Protein AF-A0A660UGW6-F1 (afdb_monomer_lite)

Foldseek 3Di:
DVVVVVVVVVVCLCLQQPDLDWDFDADLQQFTQDTHPNVCQQQVQHDGRHRPCVRQVFPDDDDDPCLVNVQSVCQVVVVDQKRKDWGWTDGVPDDTDIDIDMDGPPVVVVVVSVVVVVLVVLLVVLVVVLVVLVVVLVVLLVVLVVVLVPDDPPPPCNVVSVVSNVVSVVVNVVSVVSSCVSVDDDDFQWFAQPLVLVVVVVVVCVVVCVVVVHDDDDDDDPPPPRTDRDDSPVD

Structure (mmCIF, N/CA/C/O backbone):
data_AF-A0A660UGW6-F1
#
_entry.id   AF-A0A660UGW6-F1
#
loop_
_atom_site.group_PDB
_atom_site.id
_atom_site.type_symbol
_atom_site.label_atom_id
_atom_site.label_alt_id
_atom_site.label_comp_id
_atom_site.label_asym_id
_atom_site.label_entity_id
_atom_site.label_seq_id
_atom_site.pdbx_PDB_ins_code
_atom_site.Cartn_x
_atom_site.Cartn_y
_atom_site.Cartn_z
_atom_site.occupancy
_atom_site.B_iso_or_equiv
_atom_site.auth_seq_id
_atom_site.auth_comp_id
_atom_site.auth_asym_id
_atom_site.auth_atom_id
_atom_site.pdbx_PDB_model_num
ATOM 1 N N . MET A 1 1 ? 13.608 27.744 -11.231 1.00 68.12 1 MET A N 1
ATOM 2 C CA . MET A 1 1 ? 13.718 26.894 -12.440 1.00 68.12 1 MET A CA 1
ATOM 3 C C . MET A 1 1 ? 14.839 25.866 -12.302 1.00 68.12 1 MET A C 1
ATOM 5 O O . MET A 1 1 ? 14.513 24.690 -12.309 1.00 68.12 1 MET A O 1
ATOM 9 N N . GLU A 1 2 ? 16.112 26.255 -12.127 1.00 80.69 2 GLU A N 1
ATOM 10 C CA . GLU A 1 2 ? 17.221 25.288 -11.928 1.00 80.69 2 GLU A CA 1
ATOM 11 C C . GLU A 1 2 ? 17.072 24.499 -10.611 1.00 80.69 2 GLU A C 1
ATOM 13 O O . GLU A 1 2 ? 17.032 23.276 -10.612 1.00 80.69 2 GLU A O 1
ATOM 18 N N . GLU A 1 3 ? 16.830 25.209 -9.506 1.00 81.88 3 GLU A N 1
ATOM 19 C CA . GLU A 1 3 ? 16.712 24.640 -8.152 1.00 81.88 3 GLU A CA 1
ATOM 20 C C . GLU A 1 3 ? 15.539 23.649 -7.998 1.00 81.88 3 GLU A C 1
ATOM 22 O O . GLU A 1 3 ? 15.615 22.648 -7.289 1.00 81.88 3 GLU A O 1
ATOM 27 N N . GLU A 1 4 ? 14.448 23.894 -8.722 1.00 77.25 4 GLU A N 1
ATOM 28 C CA . GLU A 1 4 ? 13.263 23.032 -8.729 1.00 77.25 4 GLU A CA 1
ATOM 29 C C . GLU A 1 4 ? 13.488 21.755 -9.549 1.00 77.25 4 GLU A C 1
ATOM 31 O O . GLU A 1 4 ? 13.056 20.668 -9.164 1.00 77.25 4 GLU A O 1
ATOM 36 N N . LYS A 1 5 ? 14.234 21.867 -10.652 1.00 76.31 5 LYS A N 1
ATOM 37 C CA . LYS A 1 5 ? 14.647 20.729 -11.476 1.00 76.31 5 LYS A CA 1
ATOM 38 C C . LYS A 1 5 ? 15.639 19.833 -10.732 1.00 76.31 5 LYS A C 1
ATOM 40 O O . LYS A 1 5 ? 15.545 18.611 -10.848 1.00 76.31 5 LYS A O 1
ATOM 45 N N . ASP A 1 6 ? 16.542 20.425 -9.955 1.00 84.75 6 ASP A N 1
ATOM 46 C CA . ASP A 1 6 ? 17.491 19.687 -9.120 1.00 84.75 6 ASP A CA 1
ATOM 47 C C . ASP A 1 6 ? 16.779 18.939 -7.987 1.00 84.75 6 ASP A C 1
ATOM 49 O O . ASP A 1 6 ? 16.982 17.733 -7.843 1.00 84.75 6 ASP A O 1
ATOM 53 N N . ARG A 1 7 ? 15.837 19.586 -7.285 1.00 78.12 7 ARG A N 1
ATOM 54 C CA . ARG A 1 7 ? 14.985 18.907 -6.290 1.00 78.12 7 ARG A CA 1
ATOM 55 C C . ARG A 1 7 ? 14.212 17.729 -6.871 1.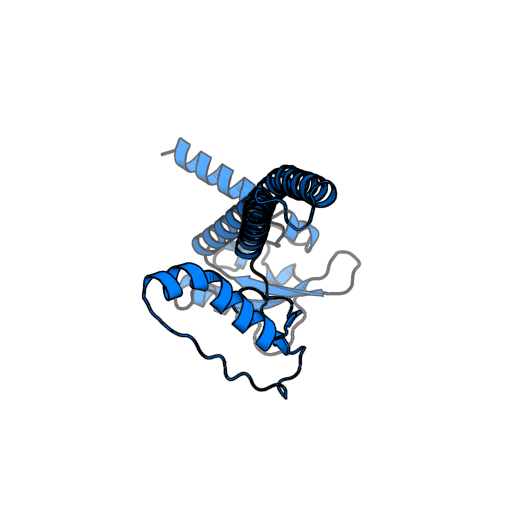00 78.12 7 ARG A C 1
ATOM 57 O O . ARG A 1 7 ? 14.173 16.658 -6.272 1.00 78.12 7 ARG A O 1
ATOM 64 N N . LEU A 1 8 ? 13.589 17.906 -8.037 1.00 76.44 8 LEU A N 1
ATOM 65 C CA . LEU A 1 8 ? 12.817 16.832 -8.662 1.00 76.44 8 LEU A CA 1
ATOM 66 C C . LEU A 1 8 ? 13.712 15.648 -9.046 1.00 76.44 8 LEU A C 1
ATOM 68 O O . LEU A 1 8 ? 13.311 14.491 -8.920 1.00 76.44 8 LEU A O 1
ATOM 72 N N . LYS A 1 9 ? 14.937 15.935 -9.493 1.00 82.75 9 LYS A N 1
ATOM 73 C CA . LYS A 1 9 ? 15.934 14.914 -9.797 1.00 82.75 9 LYS A CA 1
ATOM 74 C C . LYS A 1 9 ? 16.355 14.156 -8.538 1.00 82.75 9 LYS A C 1
ATOM 76 O O . LYS A 1 9 ? 16.422 12.935 -8.594 1.00 82.75 9 LYS A O 1
ATOM 81 N N . GLU A 1 10 ? 16.593 14.840 -7.423 1.00 85.31 10 GLU A N 1
ATOM 82 C CA . GLU A 1 10 ? 16.933 14.200 -6.145 1.00 85.31 10 GLU A CA 1
ATOM 83 C C . GLU A 1 10 ? 15.819 13.278 -5.643 1.00 85.31 10 GLU A C 1
ATOM 85 O O . GLU A 1 10 ? 16.088 12.123 -5.313 1.00 85.31 10 GLU A O 1
ATOM 90 N N . ILE A 1 11 ? 14.567 13.750 -5.661 1.00 80.25 11 ILE A N 1
ATOM 91 C CA . ILE A 1 11 ? 13.400 12.941 -5.278 1.00 80.25 11 ILE A CA 1
ATOM 92 C C . ILE A 1 11 ? 13.301 11.709 -6.179 1.00 80.25 11 ILE A C 1
ATOM 94 O O . ILE A 1 11 ? 13.193 10.588 -5.688 1.00 80.25 11 ILE A O 1
ATOM 98 N N . PHE A 1 12 ? 13.397 11.894 -7.498 1.00 83.69 12 PHE A N 1
ATOM 99 C CA . PHE A 1 12 ? 13.366 10.775 -8.435 1.00 83.69 12 PHE A CA 1
ATOM 100 C C . PHE A 1 12 ? 14.485 9.760 -8.162 1.00 83.69 12 PHE A C 1
ATOM 102 O O . PHE A 1 12 ? 14.226 8.561 -8.171 1.00 83.69 12 PHE A O 1
ATOM 109 N N . GLU A 1 13 ? 15.720 10.210 -7.927 1.00 87.00 13 GLU A N 1
ATOM 110 C CA . GLU A 1 13 ? 16.849 9.327 -7.618 1.00 87.00 13 GLU A CA 1
ATOM 111 C C . GLU A 1 13 ? 16.620 8.527 -6.331 1.00 87.00 13 GLU A C 1
ATOM 113 O O . GLU A 1 13 ? 16.888 7.324 -6.321 1.00 87.00 13 GLU A O 1
ATOM 118 N N . ALA A 1 14 ? 16.097 9.168 -5.281 1.00 85.38 14 ALA A N 1
ATOM 119 C CA . ALA A 1 14 ? 15.806 8.523 -4.005 1.00 85.38 14 ALA A CA 1
ATOM 120 C C . ALA A 1 14 ? 14.753 7.414 -4.157 1.00 85.38 14 ALA A C 1
ATOM 122 O O . ALA A 1 14 ? 15.033 6.263 -3.826 1.00 85.38 14 ALA A O 1
ATOM 123 N N . ILE A 1 15 ? 13.601 7.738 -4.752 1.00 84.69 15 ILE A N 1
ATOM 124 C CA . ILE A 1 15 ? 12.491 6.801 -5.000 1.00 84.69 15 ILE A CA 1
ATOM 125 C C . ILE A 1 15 ? 12.950 5.654 -5.906 1.00 84.69 15 ILE A C 1
ATOM 127 O O . ILE A 1 15 ? 12.804 4.472 -5.598 1.00 84.69 15 ILE A O 1
ATOM 131 N N . PHE A 1 16 ? 13.584 5.994 -7.032 1.00 86.81 16 PHE A N 1
ATOM 132 C CA . PHE A 1 16 ? 14.047 5.010 -8.003 1.00 86.81 16 PHE A CA 1
ATOM 133 C C . PHE A 1 16 ? 15.054 4.033 -7.389 1.00 86.81 16 PHE A C 1
ATOM 135 O O . PHE A 1 16 ? 15.013 2.844 -7.703 1.00 86.81 16 PHE A O 1
ATOM 142 N N . ALA A 1 17 ? 15.971 4.512 -6.541 1.00 88.00 17 ALA A N 1
ATOM 143 C CA . ALA A 1 17 ? 16.973 3.675 -5.891 1.00 88.00 17 ALA A CA 1
ATOM 144 C C . ALA A 1 17 ? 16.422 2.863 -4.707 1.00 88.00 17 ALA A C 1
ATOM 146 O O . ALA A 1 17 ? 16.901 1.746 -4.495 1.00 88.00 17 ALA A O 1
ATOM 147 N N . GLY A 1 18 ? 15.461 3.422 -3.965 1.00 84.88 18 GLY A N 1
ATOM 148 C CA . GLY A 1 18 ? 14.840 2.816 -2.786 1.00 84.88 18 GLY A CA 1
ATOM 149 C C . GLY A 1 18 ? 13.824 1.722 -3.107 1.00 84.88 18 GLY A C 1
ATOM 150 O O . GLY A 1 18 ? 13.701 0.777 -2.333 1.00 84.88 18 GLY A O 1
ATOM 151 N N . ALA A 1 19 ? 13.169 1.795 -4.269 1.00 84.38 19 ALA A N 1
ATOM 152 C CA . ALA A 1 19 ? 12.147 0.834 -4.666 1.00 84.38 19 ALA A CA 1
ATOM 153 C C . ALA A 1 19 ? 12.646 -0.625 -4.659 1.00 84.38 19 ALA A C 1
ATOM 155 O O . ALA A 1 19 ? 13.672 -0.968 -5.266 1.00 84.38 19 ALA A O 1
ATOM 156 N N . GLU A 1 20 ? 11.869 -1.510 -4.027 1.00 84.12 20 GLU A N 1
ATOM 157 C CA . GLU A 1 20 ? 12.164 -2.947 -3.969 1.00 84.12 20 GLU A CA 1
ATOM 158 C C . GLU A 1 20 ? 11.951 -3.647 -5.317 1.00 84.12 20 GLU A C 1
ATOM 160 O O . GLU A 1 20 ? 12.646 -4.617 -5.647 1.00 84.12 20 GLU A O 1
ATOM 165 N N . MET A 1 21 ? 11.017 -3.142 -6.126 1.00 84.88 21 MET A N 1
ATOM 166 C CA . MET A 1 21 ? 10.745 -3.666 -7.460 1.00 84.88 21 MET A CA 1
ATOM 167 C C . MET A 1 21 ? 11.871 -3.348 -8.448 1.00 84.88 21 MET A C 1
ATOM 169 O O . MET A 1 21 ? 12.539 -2.322 -8.370 1.00 84.88 21 MET A O 1
ATOM 173 N N . GLY A 1 22 ? 12.090 -4.228 -9.427 1.00 86.44 22 GLY A N 1
ATOM 174 C CA . GLY A 1 22 ? 13.078 -3.993 -10.478 1.00 86.44 22 GLY A CA 1
ATOM 175 C C . GLY A 1 22 ? 12.579 -2.997 -11.528 1.00 86.44 22 GLY A C 1
ATOM 176 O O . GLY A 1 22 ? 11.686 -3.328 -12.301 1.00 86.44 22 GLY A O 1
ATOM 177 N N . ILE A 1 23 ? 13.201 -1.818 -11.613 1.00 89.38 23 ILE A N 1
ATOM 178 C CA . ILE A 1 23 ? 12.798 -0.733 -12.520 1.00 89.38 23 ILE A CA 1
ATOM 179 C C . ILE A 1 23 ? 13.878 -0.490 -13.580 1.00 89.38 23 ILE A C 1
ATOM 181 O O . ILE A 1 23 ? 15.063 -0.325 -13.267 1.00 89.38 23 ILE A O 1
ATOM 185 N N . ALA A 1 24 ? 13.452 -0.413 -14.843 1.00 88.88 24 ALA A N 1
ATOM 186 C CA . ALA A 1 24 ? 14.261 0.049 -15.966 1.00 88.88 24 ALA A CA 1
ATOM 187 C C . ALA A 1 24 ? 13.614 1.268 -16.628 1.00 88.88 24 ALA A C 1
ATOM 189 O O . ALA A 1 24 ? 12.439 1.233 -16.983 1.00 88.88 24 ALA A O 1
ATOM 190 N N . LEU A 1 25 ? 14.405 2.313 -16.868 1.00 89.69 25 LEU A N 1
ATOM 191 C CA . LEU A 1 25 ? 14.043 3.362 -17.815 1.00 89.69 25 LEU A CA 1
ATOM 192 C C . LEU A 1 25 ? 14.526 2.961 -19.198 1.00 89.69 25 LEU A C 1
ATOM 194 O O . LEU A 1 25 ? 15.691 2.587 -19.354 1.00 89.69 25 LEU A O 1
ATOM 198 N N . LEU A 1 26 ? 13.648 3.079 -20.187 1.00 87.38 26 LEU A N 1
ATOM 199 C CA . LEU A 1 26 ? 13.935 2.742 -21.573 1.00 87.38 26 LEU A CA 1
ATOM 200 C C . LEU A 1 26 ? 13.764 3.965 -22.476 1.00 87.38 26 LEU A C 1
ATOM 202 O O . LEU A 1 26 ? 12.956 4.847 -22.188 1.00 87.38 26 LEU A O 1
ATOM 206 N N . ASP A 1 27 ? 14.497 3.999 -23.584 1.00 86.94 27 ASP A N 1
ATOM 207 C CA . ASP A 1 27 ? 14.176 4.888 -24.697 1.00 86.94 27 ASP A CA 1
ATOM 208 C C . ASP A 1 27 ? 13.002 4.332 -25.532 1.00 86.94 27 ASP A C 1
ATOM 210 O O . ASP A 1 27 ? 12.532 3.209 -25.331 1.00 86.94 27 ASP A O 1
ATOM 214 N N . LEU A 1 28 ? 12.537 5.104 -26.519 1.00 82.25 28 LEU A N 1
ATOM 215 C CA . LEU A 1 28 ? 11.451 4.685 -27.420 1.00 82.25 28 LEU A CA 1
ATOM 216 C C . LEU A 1 28 ? 11.818 3.494 -28.325 1.00 82.25 28 LEU A C 1
ATOM 218 O O . LEU A 1 28 ? 10.955 2.953 -29.010 1.00 82.25 28 LEU A O 1
ATOM 222 N N . ARG A 1 29 ? 13.093 3.096 -28.354 1.00 82.00 29 ARG A N 1
ATOM 223 C CA . ARG A 1 29 ? 13.597 1.914 -29.061 1.00 82.00 29 ARG A CA 1
ATOM 224 C C . ARG A 1 29 ? 13.823 0.742 -28.097 1.00 82.00 29 ARG A C 1
ATOM 226 O O . ARG A 1 29 ? 14.469 -0.226 -28.483 1.00 82.00 29 ARG A O 1
ATOM 233 N N . GLY A 1 30 ? 13.355 0.845 -26.850 1.00 80.75 30 GLY A N 1
ATOM 234 C CA . GLY A 1 30 ? 13.471 -0.174 -25.808 1.00 80.75 30 GLY A CA 1
ATOM 235 C C . GLY A 1 30 ? 14.904 -0.447 -25.333 1.00 80.75 30 GLY A C 1
ATOM 236 O O . GLY A 1 30 ? 15.188 -1.519 -24.789 1.00 80.75 30 GLY A O 1
ATOM 237 N N . ARG A 1 31 ? 15.825 0.505 -25.526 1.00 86.38 31 ARG A N 1
ATOM 238 C CA . ARG A 1 31 ? 17.175 0.450 -24.953 1.00 86.38 31 ARG A CA 1
ATOM 239 C C . ARG A 1 31 ? 17.169 0.987 -23.542 1.00 86.38 31 ARG A C 1
ATOM 241 O O . ARG A 1 31 ? 16.533 1.994 -23.256 1.00 86.38 31 ARG A O 1
ATOM 248 N N . VAL A 1 32 ? 17.939 0.343 -22.680 1.00 88.88 32 VAL A N 1
ATOM 249 C CA . VAL A 1 32 ? 18.059 0.729 -21.279 1.00 88.88 32 VAL A CA 1
ATOM 250 C C . VAL A 1 32 ? 18.769 2.072 -21.152 1.00 88.88 32 VAL A C 1
ATOM 252 O O . VAL A 1 32 ? 19.941 2.197 -21.487 1.00 88.88 32 VAL A O 1
ATOM 255 N N . LEU A 1 33 ? 18.081 3.068 -20.612 1.00 90.69 33 LEU A N 1
ATOM 256 C CA . LEU A 1 33 ? 18.669 4.330 -20.172 1.00 90.69 33 LEU A CA 1
ATOM 257 C C . LEU A 1 33 ? 19.223 4.200 -18.752 1.00 90.69 33 LEU A C 1
ATOM 259 O O . LEU A 1 33 ? 20.340 4.633 -18.474 1.00 90.69 33 LEU A O 1
ATOM 263 N N . LYS A 1 34 ? 18.453 3.577 -17.852 1.00 90.31 34 LYS A N 1
ATOM 264 C CA . LYS A 1 34 ? 18.803 3.450 -16.433 1.00 90.31 34 LYS A CA 1
ATOM 265 C C . LYS A 1 34 ? 18.187 2.199 -15.812 1.00 90.31 34 LYS A C 1
ATOM 267 O O . LYS A 1 34 ? 17.137 1.747 -16.249 1.00 90.31 34 LYS A O 1
ATOM 272 N N . LEU A 1 35 ? 18.833 1.674 -14.773 1.00 89.56 35 LEU A N 1
ATOM 273 C CA . LEU A 1 35 ? 18.387 0.521 -13.986 1.00 89.56 35 LEU A CA 1
ATOM 274 C C . LEU A 1 35 ? 18.508 0.853 -12.510 1.00 89.56 35 LEU A C 1
ATOM 276 O O . LEU A 1 35 ? 19.533 1.416 -12.106 1.00 89.56 35 LEU A O 1
ATOM 280 N N . ASN A 1 36 ? 17.515 0.473 -11.718 1.00 91.31 36 ASN A N 1
ATOM 281 C CA . ASN A 1 36 ? 17.614 0.609 -10.275 1.00 91.31 36 ASN A CA 1
ATOM 282 C C . ASN A 1 36 ? 18.440 -0.529 -9.640 1.00 91.31 36 ASN A C 1
ATOM 284 O O . ASN A 1 36 ? 18.733 -1.538 -10.301 1.00 91.31 36 ASN A O 1
ATOM 288 N N . PRO A 1 37 ? 18.858 -0.388 -8.367 1.00 92.38 37 PRO A N 1
ATOM 289 C CA . PRO A 1 37 ? 19.629 -1.413 -7.671 1.00 92.38 37 PRO A CA 1
ATOM 290 C C . PRO A 1 37 ? 18.934 -2.780 -7.645 1.00 92.38 37 PRO A C 1
ATOM 292 O O . PRO A 1 37 ? 19.596 -3.796 -7.866 1.00 92.38 37 PRO A O 1
ATOM 295 N N . ALA A 1 38 ? 17.614 -2.820 -7.439 1.00 88.62 38 ALA A N 1
ATOM 296 C CA . ALA A 1 38 ? 16.846 -4.062 -7.412 1.00 88.62 38 ALA A CA 1
ATOM 297 C C . ALA A 1 38 ? 16.937 -4.831 -8.739 1.00 88.62 38 ALA A C 1
ATOM 299 O O . ALA A 1 38 ? 17.306 -6.009 -8.752 1.00 88.62 38 ALA A O 1
ATOM 300 N N . LEU A 1 39 ? 16.713 -4.157 -9.871 1.00 86.19 39 LEU A N 1
ATOM 301 C CA . LEU A 1 39 ? 16.821 -4.787 -11.184 1.00 86.19 39 LEU A CA 1
ATOM 302 C C . LEU A 1 39 ? 18.260 -5.182 -11.512 1.00 86.19 39 LEU A C 1
ATOM 304 O O . LEU A 1 39 ? 18.483 -6.234 -12.107 1.00 86.19 39 LEU A O 1
ATOM 308 N N . ARG A 1 40 ? 19.252 -4.393 -11.082 1.00 86.19 40 ARG A N 1
ATOM 309 C CA . ARG A 1 40 ? 20.671 -4.732 -11.267 1.00 86.19 40 ARG A CA 1
ATOM 310 C C . ARG A 1 40 ? 21.068 -5.999 -10.500 1.00 86.19 40 ARG A C 1
ATOM 312 O O . ARG A 1 40 ? 21.883 -6.768 -11.003 1.00 86.19 40 ARG A O 1
ATOM 319 N N . ARG A 1 41 ? 20.488 -6.250 -9.319 1.00 83.31 41 ARG A N 1
ATOM 320 C CA . ARG A 1 41 ? 20.680 -7.512 -8.577 1.00 83.31 41 ARG A CA 1
ATOM 321 C C . ARG A 1 41 ? 20.065 -8.705 -9.314 1.00 83.31 41 ARG A C 1
ATOM 323 O O . ARG A 1 41 ? 20.685 -9.765 -9.370 1.00 83.31 41 ARG A O 1
ATOM 330 N N . LEU A 1 42 ? 18.880 -8.528 -9.901 1.00 77.75 42 LEU A N 1
ATOM 331 C CA . LEU A 1 42 ? 18.162 -9.584 -10.629 1.00 77.75 42 LEU A CA 1
ATOM 332 C C . LEU A 1 42 ? 18.773 -9.894 -12.005 1.00 77.75 42 LEU A C 1
ATOM 334 O O . LEU A 1 42 ? 18.843 -11.056 -12.405 1.00 77.75 42 LEU A O 1
ATOM 338 N N . ALA A 1 43 ? 19.227 -8.864 -12.717 1.00 77.56 43 ALA A N 1
ATOM 339 C CA . ALA A 1 43 ? 19.766 -8.938 -14.071 1.00 77.56 43 ALA A CA 1
ATOM 340 C C . ALA A 1 43 ? 21.127 -8.212 -14.174 1.00 77.56 43 ALA A C 1
ATOM 342 O O . ALA A 1 43 ? 21.242 -7.194 -14.857 1.00 77.56 43 ALA A O 1
ATOM 343 N N . PRO A 1 44 ? 22.193 -8.728 -13.531 1.00 77.69 44 PRO A N 1
ATOM 344 C CA . PRO A 1 44 ? 23.491 -8.048 -13.467 1.00 77.69 44 PRO A CA 1
ATOM 345 C C . PRO A 1 44 ? 24.216 -7.951 -14.818 1.00 77.69 44 PRO A C 1
ATOM 347 O O . PRO A 1 44 ? 25.150 -7.167 -14.962 1.00 77.69 44 PRO A O 1
ATOM 350 N N . SER A 1 45 ? 23.810 -8.749 -15.809 1.00 77.44 45 SER A N 1
ATOM 351 C CA . SER A 1 45 ? 24.315 -8.678 -17.183 1.00 77.44 45 SER A CA 1
ATOM 352 C C . SER A 1 45 ? 23.736 -7.516 -17.990 1.00 77.44 45 SER A C 1
ATOM 354 O O . SER A 1 45 ? 24.301 -7.191 -19.029 1.00 77.44 45 SER A O 1
ATOM 356 N N . LEU A 1 46 ? 22.626 -6.911 -17.555 1.00 80.44 46 LEU A N 1
ATOM 357 C CA . LEU A 1 46 ? 21.955 -5.838 -18.284 1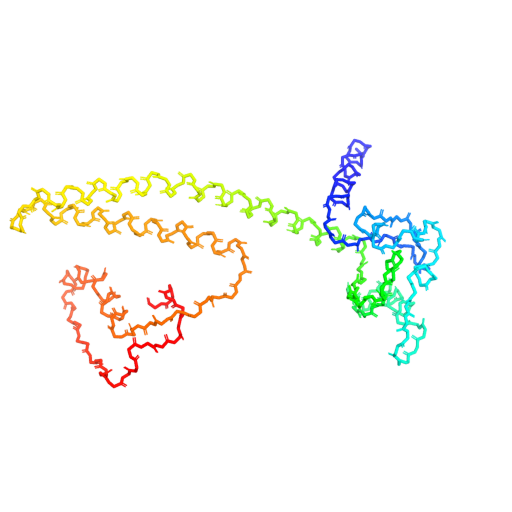.00 80.44 46 LEU A CA 1
ATOM 358 C C . LEU A 1 46 ? 22.701 -4.513 -18.095 1.00 80.44 46 LEU A C 1
ATOM 360 O O . LEU A 1 46 ? 22.933 -4.073 -16.967 1.00 80.44 46 LEU A O 1
ATOM 364 N N . LYS A 1 47 ? 23.064 -3.865 -19.207 1.00 82.94 47 LYS A N 1
ATOM 365 C CA . LYS A 1 47 ? 23.812 -2.601 -19.204 1.00 82.94 47 LYS A CA 1
ATOM 366 C C . LYS A 1 47 ? 23.019 -1.464 -19.855 1.00 82.94 47 LYS A C 1
ATOM 368 O O . LYS A 1 47 ? 22.247 -1.714 -20.780 1.00 82.94 47 LYS A O 1
ATOM 373 N N . PRO A 1 48 ? 23.238 -0.204 -19.434 1.00 87.50 48 PRO A N 1
ATOM 374 C CA . PRO A 1 48 ? 22.751 0.954 -20.176 1.00 87.50 48 PRO A CA 1
ATOM 375 C C . PRO A 1 48 ? 23.209 0.935 -21.645 1.00 87.50 48 PRO A C 1
ATOM 377 O O . PRO A 1 48 ? 24.322 0.515 -21.955 1.00 87.50 48 PRO A O 1
ATOM 380 N N . GLY A 1 49 ? 22.339 1.380 -22.548 1.00 86.00 49 GLY A N 1
ATOM 381 C CA . GLY A 1 49 ? 22.521 1.382 -24.002 1.00 86.00 49 GLY A CA 1
ATOM 382 C C . GLY A 1 49 ? 22.164 0.060 -24.695 1.00 86.00 49 GLY A C 1
ATOM 383 O O . GLY A 1 49 ? 21.918 0.046 -25.910 1.00 86.00 49 GLY A O 1
ATOM 384 N N . GLU A 1 50 ? 22.090 -1.046 -23.949 1.00 84.56 50 GLU A N 1
ATOM 385 C CA . GLU A 1 50 ? 21.683 -2.340 -24.490 1.00 84.56 50 GLU A CA 1
ATOM 386 C C . GLU A 1 50 ? 20.154 -2.430 -24.626 1.00 84.56 50 GLU A C 1
ATOM 388 O O . GLU A 1 50 ? 19.418 -1.889 -23.796 1.00 84.56 50 GLU A O 1
ATOM 393 N N . PRO A 1 51 ? 19.643 -3.111 -25.666 1.00 79.75 51 PRO A N 1
ATOM 394 C CA . PRO A 1 51 ? 18.228 -3.439 -25.745 1.00 79.75 51 PRO A CA 1
ATOM 395 C C . PRO A 1 51 ? 17.809 -4.358 -24.597 1.00 79.75 51 PRO A C 1
ATOM 397 O O . PRO A 1 51 ? 18.468 -5.373 -24.354 1.00 79.75 51 PRO A O 1
ATOM 400 N N . LEU A 1 52 ? 16.689 -4.046 -23.940 1.00 78.94 52 LEU A N 1
ATOM 401 C CA . LEU A 1 52 ? 16.214 -4.788 -22.767 1.00 78.94 52 LEU A CA 1
ATOM 402 C C . LEU A 1 52 ? 16.079 -6.301 -23.038 1.00 78.94 52 LEU A C 1
ATOM 404 O O . LEU A 1 52 ? 16.460 -7.132 -22.213 1.00 78.94 52 LEU A O 1
ATOM 408 N N . TRP A 1 53 ? 15.594 -6.654 -24.229 1.00 71.62 53 TRP A N 1
ATOM 409 C CA . TRP A 1 53 ? 15.340 -8.030 -24.665 1.00 71.62 53 TRP A CA 1
ATOM 410 C C . TRP A 1 53 ? 16.597 -8.859 -24.964 1.00 71.62 53 TRP A C 1
ATOM 412 O O . TRP A 1 53 ? 16.488 -10.065 -25.165 1.00 71.62 53 TRP A O 1
ATOM 422 N N . LYS A 1 54 ? 17.790 -8.247 -25.029 1.00 67.69 54 LYS A N 1
ATOM 423 C CA . LYS A 1 54 ? 19.043 -8.993 -25.235 1.00 67.69 54 LYS A CA 1
ATOM 424 C C . LYS A 1 54 ? 19.600 -9.570 -23.938 1.00 67.69 54 LYS A C 1
ATOM 426 O O . LYS A 1 54 ? 20.165 -10.661 -23.964 1.00 67.69 54 LYS A O 1
ATOM 431 N N . SER A 1 55 ? 19.469 -8.843 -22.829 1.00 61.44 55 SER A N 1
ATOM 432 C CA . SER A 1 55 ? 20.150 -9.186 -21.570 1.00 61.44 55 SER A CA 1
ATOM 433 C C . SER A 1 55 ? 19.197 -9.750 -20.511 1.00 61.44 55 SER A C 1
ATOM 435 O O . SER A 1 55 ? 19.649 -10.448 -19.603 1.00 61.44 55 SER A O 1
ATOM 437 N N . LEU A 1 56 ? 17.884 -9.544 -20.663 1.00 61.34 56 LEU A N 1
ATOM 438 C CA . LEU A 1 56 ? 16.874 -10.440 -20.107 1.00 61.34 56 LEU A CA 1
ATOM 439 C C . LEU A 1 56 ? 16.752 -11.623 -21.069 1.00 61.34 56 LEU A C 1
ATOM 441 O O . LEU A 1 56 ? 16.249 -11.466 -22.175 1.00 61.34 56 LEU A O 1
ATOM 445 N N . ALA A 1 57 ? 17.239 -12.803 -20.692 1.00 51.88 57 ALA A N 1
ATOM 446 C CA . ALA A 1 57 ? 17.058 -14.012 -21.494 1.00 51.88 57 ALA A CA 1
ATOM 447 C C . ALA A 1 57 ? 15.581 -14.460 -21.446 1.00 51.88 57 ALA A C 1
ATOM 449 O O . ALA A 1 57 ? 15.236 -15.420 -20.756 1.00 51.88 57 ALA A O 1
ATOM 450 N N . ILE A 1 58 ? 14.7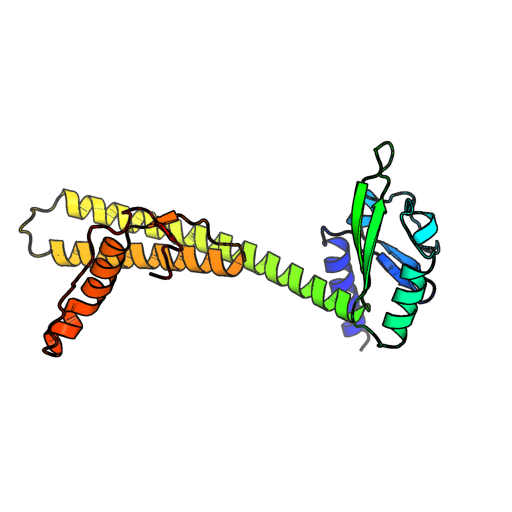11 -13.738 -22.161 1.00 50.78 58 ILE A N 1
ATOM 451 C CA . ILE A 1 58 ? 13.283 -14.021 -22.303 1.00 50.78 58 ILE A CA 1
ATOM 452 C C . ILE A 1 58 ? 13.146 -15.341 -23.067 1.00 50.78 58 ILE A C 1
ATOM 454 O O . ILE A 1 58 ? 13.229 -15.387 -24.294 1.00 50.78 58 ILE A O 1
ATOM 458 N N . TYR A 1 59 ? 12.933 -16.442 -22.346 1.00 46.75 59 TYR A N 1
ATOM 459 C CA . TYR A 1 59 ? 12.544 -17.705 -22.965 1.00 46.75 59 TYR A CA 1
ATOM 460 C C . TYR A 1 59 ? 11.056 -17.671 -23.337 1.00 46.75 59 TYR A C 1
ATOM 462 O O . TYR A 1 59 ? 10.170 -17.947 -22.537 1.00 46.75 59 TYR A O 1
ATOM 470 N N . ARG A 1 60 ? 10.843 -17.273 -24.594 1.00 57.44 60 ARG A N 1
ATOM 471 C CA . ARG A 1 60 ? 9.780 -17.608 -25.554 1.00 57.44 60 ARG A CA 1
ATOM 472 C C . ARG A 1 60 ? 8.713 -18.612 -25.069 1.00 57.44 60 ARG A C 1
ATOM 474 O O . ARG A 1 60 ? 9.001 -19.800 -24.925 1.00 57.44 60 ARG A O 1
ATOM 481 N N . ARG A 1 61 ? 7.444 -18.187 -25.022 1.00 40.03 61 ARG A N 1
ATOM 482 C CA . ARG A 1 61 ? 6.320 -19.071 -25.376 1.00 40.03 61 ARG A CA 1
ATOM 483 C C . ARG A 1 61 ? 5.176 -18.284 -26.035 1.00 40.03 61 ARG A C 1
ATOM 485 O O . ARG A 1 61 ? 4.459 -17.562 -25.364 1.00 40.03 61 ARG A O 1
ATOM 492 N N . SER A 1 62 ? 5.036 -18.532 -27.340 1.00 37.94 62 SER A N 1
ATOM 493 C CA . SER A 1 62 ? 3.931 -18.200 -28.256 1.00 37.94 62 SER A CA 1
ATOM 494 C C . SER A 1 62 ? 3.777 -16.746 -28.738 1.00 37.94 62 SER A C 1
ATOM 496 O O . SER A 1 62 ? 3.451 -15.856 -27.971 1.00 37.94 62 SER A O 1
ATOM 498 N N . GLU A 1 63 ? 3.980 -16.590 -30.053 1.00 38.94 63 GLU A N 1
ATOM 499 C CA . GLU A 1 63 ? 3.604 -15.488 -30.962 1.00 38.94 63 GLU A CA 1
ATOM 500 C C . GLU A 1 63 ? 4.162 -14.073 -30.712 1.00 38.94 63 GLU A C 1
ATOM 502 O O . GLU A 1 63 ? 3.569 -13.227 -30.055 1.00 38.94 63 GLU A O 1
ATOM 507 N N . GLY A 1 64 ? 5.275 -13.795 -31.403 1.00 47.28 64 GLY A N 1
ATOM 508 C CA . GLY A 1 64 ? 5.686 -12.446 -31.789 1.00 47.28 64 GLY A CA 1
ATOM 509 C C . GLY A 1 64 ? 6.785 -11.845 -30.920 1.00 47.28 64 GLY A C 1
ATOM 510 O O . GLY A 1 64 ? 6.544 -11.396 -29.804 1.00 47.28 64 GLY A O 1
ATOM 511 N N . ASP A 1 65 ? 7.977 -11.699 -31.502 1.00 53.66 65 ASP A N 1
ATOM 512 C CA . ASP A 1 65 ? 9.101 -10.904 -30.971 1.00 53.66 65 ASP A CA 1
ATOM 513 C C . ASP A 1 65 ? 8.747 -9.413 -30.743 1.00 53.66 65 ASP A C 1
ATOM 515 O O . ASP A 1 65 ? 9.583 -8.625 -30.315 1.00 53.66 65 ASP A O 1
ATOM 519 N N . GLY A 1 66 ? 7.503 -9.020 -31.023 1.00 62.12 66 GLY A N 1
ATOM 520 C CA . GLY A 1 66 ? 7.033 -7.652 -31.029 1.00 62.12 66 GLY A CA 1
ATOM 521 C C . GLY A 1 66 ? 6.193 -7.239 -29.830 1.00 62.12 66 GLY A C 1
ATOM 522 O O . GLY A 1 66 ? 5.780 -6.101 -29.847 1.00 62.12 66 GLY A O 1
ATOM 523 N N . TRP A 1 67 ? 5.896 -8.048 -28.803 1.00 73.25 67 TRP A N 1
ATOM 524 C CA . TRP A 1 67 ? 4.996 -7.554 -27.733 1.00 73.25 67 TRP A CA 1
ATOM 525 C C . TRP A 1 67 ? 5.564 -6.328 -26.992 1.00 73.25 67 TRP A C 1
ATOM 527 O O . TRP A 1 67 ? 4.810 -5.423 -26.641 1.00 73.25 67 TRP A O 1
ATOM 537 N N . LEU A 1 68 ? 6.888 -6.276 -26.790 1.00 74.69 68 LEU A N 1
ATOM 538 C CA . LEU A 1 68 ? 7.576 -5.128 -26.199 1.00 74.69 68 LEU A CA 1
ATOM 539 C C . LEU A 1 68 ? 7.628 -3.964 -27.190 1.00 74.69 68 LEU A C 1
ATOM 541 O O . LEU A 1 68 ? 7.304 -2.846 -26.816 1.00 74.69 68 LEU A O 1
ATOM 545 N N . ASP A 1 69 ? 7.990 -4.217 -28.448 1.00 76.69 69 ASP A N 1
ATOM 546 C CA . ASP A 1 69 ? 8.057 -3.176 -29.481 1.00 76.69 69 ASP A CA 1
ATOM 547 C C . ASP A 1 69 ? 6.674 -2.584 -29.792 1.00 76.69 69 ASP A C 1
ATOM 549 O O . ASP A 1 69 ? 6.503 -1.369 -29.844 1.00 76.69 69 ASP A O 1
ATOM 553 N N . GLU A 1 70 ? 5.669 -3.435 -29.956 1.00 80.31 70 GLU A N 1
ATOM 554 C CA . GLU A 1 70 ? 4.255 -3.097 -30.103 1.00 80.31 70 GLU A CA 1
ATOM 555 C C . GLU A 1 70 ? 3.739 -2.415 -28.841 1.00 80.31 70 GLU A C 1
ATOM 557 O O . GLU A 1 70 ? 3.058 -1.398 -28.919 1.00 80.31 70 GLU A O 1
ATOM 562 N N . GLY A 1 71 ? 4.116 -2.913 -27.664 1.00 82.31 71 GLY A N 1
ATOM 563 C CA . GLY A 1 71 ? 3.759 -2.299 -26.397 1.00 82.31 71 GLY A CA 1
ATOM 564 C C . GLY A 1 71 ? 4.313 -0.882 -26.263 1.00 82.31 71 GLY A C 1
ATOM 565 O O . GLY A 1 71 ? 3.570 0.042 -25.943 1.00 82.31 71 GLY A O 1
ATOM 566 N N . LEU A 1 72 ? 5.590 -0.682 -26.599 1.00 82.62 72 LEU A N 1
ATOM 567 C CA . LEU A 1 72 ? 6.241 0.626 -26.648 1.00 82.62 72 LEU A CA 1
ATOM 568 C C . LEU A 1 72 ? 5.584 1.541 -27.685 1.00 82.62 72 LEU A C 1
ATOM 570 O O . LEU A 1 72 ? 5.363 2.711 -27.391 1.00 82.62 72 LEU A O 1
ATOM 574 N N . ARG A 1 73 ? 5.211 1.033 -28.868 1.00 83.44 73 ARG A N 1
ATOM 575 C CA . ARG A 1 73 ? 4.483 1.815 -29.886 1.00 83.44 73 ARG A CA 1
ATOM 576 C C . ARG A 1 73 ? 3.094 2.229 -29.412 1.00 83.44 73 ARG A C 1
ATOM 578 O O . ARG A 1 73 ? 2.714 3.385 -29.595 1.00 83.44 73 ARG A O 1
ATOM 585 N N . ARG A 1 74 ? 2.341 1.326 -28.782 1.00 86.81 74 ARG A N 1
ATOM 586 C CA . ARG A 1 74 ? 1.009 1.608 -28.222 1.00 86.81 74 ARG A CA 1
ATOM 587 C C . ARG A 1 74 ? 1.087 2.608 -27.071 1.00 86.81 74 ARG A C 1
ATOM 589 O O . ARG A 1 74 ? 0.265 3.517 -26.997 1.00 86.81 74 ARG A O 1
ATOM 596 N N . LEU A 1 75 ? 2.107 2.496 -26.221 1.00 87.06 75 LEU A N 1
ATOM 597 C CA . LEU A 1 75 ? 2.389 3.477 -25.175 1.00 87.06 75 LEU A CA 1
ATOM 598 C C . LEU A 1 75 ? 2.804 4.821 -25.771 1.00 87.06 75 LEU A C 1
ATOM 600 O O . LEU A 1 75 ? 2.288 5.847 -25.348 1.00 87.06 75 LEU A O 1
ATOM 604 N N . ALA A 1 76 ? 3.687 4.856 -26.770 1.00 85.00 76 ALA A N 1
ATOM 605 C CA . ALA A 1 76 ? 4.146 6.096 -27.397 1.00 85.00 76 ALA A CA 1
ATOM 606 C C . ALA A 1 76 ? 3.013 6.831 -28.131 1.00 85.00 76 ALA A C 1
ATOM 608 O O . ALA A 1 76 ? 2.876 8.043 -27.992 1.00 85.00 76 ALA A O 1
ATOM 609 N N . SER A 1 77 ? 2.160 6.097 -28.848 1.00 88.06 77 SER A N 1
ATOM 610 C CA . SER A 1 77 ? 0.974 6.641 -29.529 1.00 88.06 77 SER A CA 1
ATOM 611 C C . SER A 1 77 ? -0.158 7.033 -28.576 1.00 88.06 77 SER A C 1
ATOM 613 O O . SER A 1 77 ? -1.028 7.809 -28.955 1.00 88.06 77 SER A O 1
ATOM 615 N N . GLY A 1 78 ? -0.151 6.530 -27.337 1.00 85.25 78 GLY A N 1
ATOM 616 C CA . GLY A 1 78 ? -1.214 6.781 -26.358 1.00 85.25 78 GLY A CA 1
ATOM 617 C C . GLY A 1 78 ? -2.451 5.912 -26.555 1.00 85.25 78 GLY A C 1
ATOM 618 O O . GLY A 1 78 ? -3.464 6.142 -25.906 1.00 85.25 78 GLY A O 1
ATOM 619 N N . SER A 1 79 ? -2.375 4.891 -27.411 1.00 86.69 79 SER A N 1
ATOM 620 C CA . SER A 1 79 ? -3.443 3.903 -27.591 1.00 86.69 79 SER A CA 1
ATOM 621 C C . SER A 1 79 ? -3.619 2.974 -26.381 1.00 86.69 79 SER A C 1
ATOM 623 O O . SER A 1 79 ? -4.578 2.209 -26.332 1.00 86.69 79 SER A O 1
ATOM 625 N N . THR A 1 80 ? -2.691 2.994 -25.420 1.00 84.38 80 THR A N 1
ATOM 626 C CA . THR A 1 80 ? -2.811 2.331 -24.114 1.00 84.38 80 THR A CA 1
ATOM 627 C C . THR A 1 80 ? -2.030 3.107 -23.051 1.00 84.38 80 THR A C 1
ATOM 629 O O . THR A 1 80 ? -1.027 3.742 -23.381 1.00 84.38 80 THR A O 1
ATOM 632 N N . GLY A 1 81 ? -2.465 3.035 -21.789 1.00 82.12 81 GLY A N 1
ATOM 633 C CA . GLY A 1 81 ? -1.737 3.591 -20.635 1.00 82.12 81 GLY A CA 1
ATOM 634 C C . GLY A 1 81 ? -0.767 2.600 -19.983 1.00 82.12 81 GLY A C 1
ATOM 635 O O . GLY A 1 81 ? 0.160 2.985 -19.289 1.00 82.12 81 GLY A O 1
ATOM 636 N N . SER A 1 82 ? -0.935 1.297 -20.211 1.00 86.62 82 SER A N 1
ATOM 637 C CA . SER A 1 82 ? 0.031 0.301 -19.739 1.00 86.62 82 SER A CA 1
ATOM 638 C C . SER A 1 82 ? 0.054 -0.928 -20.635 1.00 86.62 82 SER A C 1
ATOM 640 O O . SER A 1 82 ? -0.889 -1.184 -21.392 1.00 86.62 82 SER A O 1
ATOM 642 N N . VAL A 1 83 ? 1.152 -1.676 -20.572 1.00 84.31 83 VAL A N 1
ATOM 643 C CA . VAL A 1 83 ? 1.284 -2.983 -21.221 1.00 84.31 83 VAL A CA 1
ATOM 644 C C . VAL A 1 83 ? 1.909 -3.941 -20.228 1.00 84.31 83 VAL A C 1
ATOM 646 O O . VAL A 1 83 ? 2.977 -3.666 -19.689 1.00 84.31 83 VAL A O 1
ATOM 649 N N . GLU A 1 84 ? 1.252 -5.067 -19.990 1.00 84.50 84 GLU A N 1
ATOM 650 C CA . GLU A 1 84 ? 1.747 -6.107 -19.095 1.00 84.50 84 GLU A CA 1
ATOM 651 C C . GLU A 1 84 ? 2.189 -7.330 -19.893 1.00 84.50 84 GLU A C 1
ATOM 653 O O . GLU A 1 84 ? 1.612 -7.661 -20.929 1.00 84.50 84 GLU A O 1
ATOM 658 N N . GLY A 1 85 ? 3.227 -7.997 -19.406 1.00 77.56 85 GLY A N 1
ATOM 659 C CA . GLY A 1 85 ? 3.762 -9.208 -20.008 1.00 77.56 85 GLY A CA 1
ATOM 660 C C . GLY A 1 85 ? 4.508 -10.059 -18.992 1.00 77.56 85 GLY A C 1
ATOM 661 O O . GLY A 1 85 ? 4.859 -9.604 -17.903 1.00 77.56 85 GLY A O 1
ATOM 662 N N . GLU A 1 86 ? 4.759 -11.314 -19.343 1.00 75.50 86 GLU A N 1
ATOM 663 C CA . GLU A 1 86 ? 5.608 -12.204 -18.553 1.00 75.50 86 GLU A CA 1
ATOM 664 C C . GLU A 1 86 ? 6.965 -12.364 -19.240 1.00 75.50 86 GLU A C 1
ATOM 666 O O . GLU A 1 86 ? 7.058 -12.569 -20.451 1.00 75.50 86 GLU A O 1
ATOM 671 N N . VAL A 1 87 ? 8.035 -12.281 -18.454 1.00 75.88 87 VAL A N 1
ATOM 672 C CA . VAL A 1 87 ? 9.409 -12.511 -18.900 1.00 75.88 87 VAL A CA 1
ATOM 673 C C . VAL A 1 87 ? 10.062 -13.578 -18.037 1.00 75.88 87 VAL A C 1
ATOM 675 O O . VAL A 1 87 ? 9.665 -13.818 -16.898 1.00 75.88 87 VAL A O 1
ATOM 678 N N . PHE A 1 88 ? 11.111 -14.201 -18.559 1.00 73.31 88 PHE A N 1
ATOM 679 C CA . PHE A 1 88 ? 11.990 -15.039 -17.756 1.00 73.31 88 PHE A CA 1
ATOM 680 C C . PHE A 1 88 ? 13.281 -14.281 -17.483 1.00 73.31 88 PHE A C 1
ATOM 682 O O . PHE A 1 88 ? 13.941 -13.798 -18.401 1.00 73.31 88 PHE A O 1
ATOM 689 N N . VAL A 1 89 ? 13.635 -14.174 -16.208 1.00 72.25 89 VAL A N 1
ATOM 690 C CA . VAL A 1 89 ? 14.888 -13.573 -15.758 1.00 72.25 89 VAL A CA 1
ATOM 691 C C . VAL A 1 89 ? 15.787 -14.699 -15.283 1.00 72.25 89 VAL A C 1
ATOM 693 O O . VAL A 1 89 ? 15.345 -15.580 -14.548 1.00 72.25 89 VAL A O 1
ATOM 696 N N . LYS A 1 90 ? 17.047 -14.703 -15.719 1.00 68.56 90 LYS A N 1
ATOM 697 C CA . LYS A 1 90 ? 18.044 -15.685 -15.288 1.00 68.56 90 LYS A CA 1
ATOM 698 C C . LYS A 1 90 ? 19.059 -15.002 -14.365 1.00 68.56 90 LYS A C 1
ATOM 700 O O . LYS A 1 90 ? 19.977 -14.358 -14.875 1.00 68.56 90 LYS A O 1
ATOM 705 N N . PRO A 1 91 ? 18.925 -15.140 -13.034 1.00 64.56 91 PRO A N 1
ATOM 706 C CA . PRO A 1 91 ? 19.935 -14.662 -12.101 1.00 64.56 91 PRO A CA 1
ATOM 707 C C . PRO A 1 91 ? 21.251 -15.423 -12.300 1.00 64.56 91 PRO A C 1
ATOM 709 O O . PRO A 1 91 ? 21.277 -16.555 -12.795 1.00 64.56 91 PRO A O 1
ATOM 712 N N . ARG A 1 92 ? 22.370 -14.804 -11.916 1.00 63.62 92 ARG A N 1
ATOM 713 C CA . ARG A 1 92 ? 23.708 -15.394 -12.062 1.00 63.62 92 ARG A CA 1
ATOM 714 C C . ARG A 1 92 ? 23.777 -16.758 -11.360 1.00 63.62 92 ARG A C 1
ATOM 716 O O . ARG A 1 92 ? 23.691 -16.825 -10.143 1.00 63.62 92 ARG A O 1
ATOM 723 N N . GLY A 1 93 ? 23.980 -17.824 -12.137 1.00 62.91 93 GLY A N 1
ATOM 724 C CA . GLY A 1 93 ? 24.155 -19.187 -11.618 1.00 62.91 93 GLY A CA 1
ATOM 725 C C . GLY A 1 93 ? 22.870 -19.904 -11.189 1.00 62.91 93 GLY A C 1
ATOM 726 O O . GLY A 1 93 ? 22.966 -21.032 -10.719 1.00 62.91 93 GLY A O 1
ATOM 727 N N . ASP A 1 94 ? 21.695 -19.296 -11.376 1.00 67.19 94 ASP A N 1
ATOM 728 C CA . ASP A 1 94 ? 20.416 -19.845 -10.914 1.00 67.19 94 ASP A CA 1
ATOM 729 C C . ASP A 1 94 ? 19.502 -20.279 -12.081 1.00 67.19 94 ASP A C 1
ATOM 731 O O . ASP A 1 94 ? 19.751 -19.974 -13.259 1.00 67.19 94 ASP A O 1
ATOM 735 N N . ARG A 1 95 ? 18.431 -21.019 -11.766 1.00 73.75 95 ARG A N 1
ATOM 736 C CA . ARG A 1 95 ? 17.401 -21.392 -12.751 1.00 73.75 95 ARG A CA 1
ATOM 737 C C . ARG A 1 95 ? 16.630 -20.144 -13.219 1.00 73.75 95 ARG A C 1
ATOM 739 O O . ARG A 1 95 ? 16.392 -19.247 -12.410 1.00 73.75 95 ARG A O 1
ATOM 746 N N . PRO A 1 96 ? 16.205 -20.071 -14.498 1.00 72.31 96 PRO A N 1
ATOM 747 C CA . PRO A 1 96 ? 15.332 -18.997 -14.964 1.00 72.31 96 PRO A CA 1
ATOM 748 C C . PRO A 1 96 ? 14.064 -18.916 -14.111 1.00 72.31 96 PRO A C 1
ATOM 750 O O . PRO A 1 96 ? 13.402 -19.929 -13.882 1.00 72.31 96 PRO A O 1
ATOM 753 N N . ARG A 1 97 ? 13.722 -17.711 -13.658 1.00 75.12 97 ARG A N 1
ATOM 754 C CA . ARG A 1 97 ? 12.506 -17.424 -12.895 1.00 75.12 97 ARG A CA 1
ATOM 755 C C . ARG A 1 97 ? 11.553 -16.612 -13.756 1.00 75.12 97 ARG A C 1
ATOM 757 O O . ARG A 1 97 ? 11.980 -15.711 -14.476 1.00 75.12 97 ARG A O 1
ATOM 764 N N . ARG A 1 98 ? 10.265 -16.933 -13.680 1.00 77.81 98 ARG A N 1
ATOM 765 C CA . ARG A 1 98 ? 9.214 -16.144 -14.324 1.00 77.81 98 ARG A CA 1
ATOM 766 C C . ARG A 1 98 ? 8.993 -14.859 -13.529 1.00 77.81 98 ARG A C 1
ATOM 768 O O . ARG A 1 98 ? 8.863 -14.918 -12.311 1.00 77.81 98 ARG A O 1
ATOM 775 N N . ALA A 1 99 ? 8.934 -13.730 -14.218 1.00 77.88 99 ALA A N 1
ATOM 776 C CA . ALA A 1 99 ? 8.643 -12.420 -13.661 1.00 77.88 99 ALA A CA 1
ATOM 777 C C . ALA A 1 99 ? 7.555 -11.746 -14.498 1.00 77.88 99 ALA A C 1
ATOM 779 O O . ALA A 1 99 ? 7.536 -11.875 -15.722 1.00 77.88 99 ALA A O 1
ATOM 780 N N . ARG A 1 100 ? 6.655 -11.016 -13.842 1.00 82.56 100 ARG A N 1
ATOM 781 C CA . ARG A 1 100 ? 5.700 -10.144 -14.527 1.00 82.56 100 ARG A CA 1
ATOM 782 C C . ARG A 1 100 ? 6.342 -8.775 -14.716 1.00 82.56 100 ARG A C 1
ATOM 784 O O . ARG A 1 100 ? 7.017 -8.282 -13.818 1.00 82.56 100 ARG A O 1
ATOM 791 N N . VAL A 1 101 ? 6.152 -8.187 -15.886 1.00 81.94 101 VAL A N 1
ATOM 792 C CA . VAL A 1 101 ? 6.673 -6.872 -16.257 1.00 81.94 101 VAL A CA 1
ATOM 793 C C . VAL A 1 101 ? 5.510 -6.001 -16.680 1.00 81.94 101 VAL A C 1
ATOM 795 O O . VAL A 1 101 ? 4.631 -6.444 -17.417 1.00 81.94 101 VAL A O 1
ATOM 798 N N . LYS A 1 102 ? 5.540 -4.750 -16.233 1.00 87.06 102 LYS A N 1
ATOM 799 C CA . LYS A 1 102 ? 4.609 -3.710 -16.642 1.00 87.06 102 LYS A CA 1
ATOM 800 C C . LYS A 1 102 ? 5.392 -2.573 -17.281 1.00 87.06 102 LYS A C 1
ATOM 802 O O . LYS A 1 102 ? 6.354 -2.072 -16.708 1.00 87.06 102 LYS A O 1
ATOM 807 N N . LEU A 1 103 ? 4.993 -2.204 -18.487 1.00 85.75 103 LEU A N 1
ATOM 808 C CA . LEU A 1 103 ? 5.511 -1.069 -19.232 1.00 85.75 103 LEU A CA 1
ATOM 809 C C . LEU A 1 103 ? 4.542 0.093 -19.057 1.00 85.75 103 LEU A C 1
ATOM 811 O O . LEU A 1 103 ? 3.330 -0.064 -19.231 1.00 85.75 103 LEU A O 1
ATOM 815 N N . LEU A 1 104 ? 5.101 1.245 -18.718 1.00 88.31 104 LEU A N 1
ATOM 816 C CA . LEU A 1 104 ? 4.387 2.474 -18.396 1.00 88.31 104 LEU A CA 1
ATOM 817 C C . LEU A 1 104 ? 5.138 3.647 -19.011 1.00 88.31 104 LEU A C 1
ATOM 819 O O . LEU A 1 104 ? 6.348 3.564 -19.254 1.00 88.31 104 LEU A O 1
ATOM 823 N N . ARG A 1 105 ? 4.449 4.768 -19.221 1.00 88.44 105 ARG A N 1
ATOM 824 C CA . ARG A 1 105 ? 5.147 6.025 -19.500 1.00 88.44 105 ARG A CA 1
ATOM 825 C C . ARG A 1 105 ? 5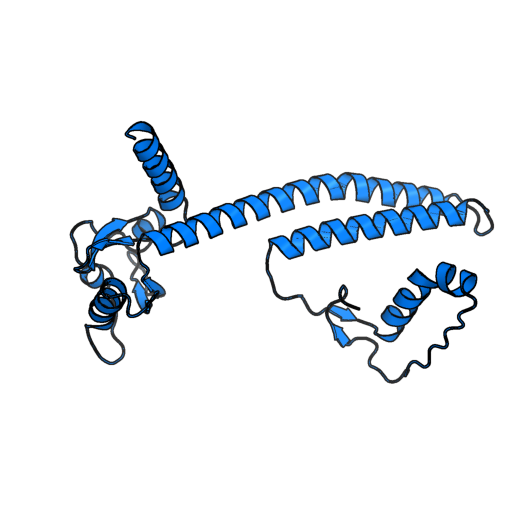.862 6.490 -18.234 1.00 88.44 105 ARG A C 1
ATOM 827 O O . ARG A 1 105 ? 5.403 6.242 -17.123 1.00 88.44 105 ARG A O 1
ATOM 834 N N . ALA A 1 106 ? 6.966 7.217 -18.398 1.00 82.81 106 ALA A N 1
ATOM 835 C CA . ALA A 1 106 ? 7.784 7.661 -17.268 1.00 82.81 106 ALA A CA 1
ATOM 836 C C . ALA A 1 106 ? 6.974 8.425 -16.200 1.00 82.81 106 ALA A C 1
ATOM 838 O O . ALA A 1 106 ? 7.161 8.177 -15.016 1.00 82.81 106 ALA A O 1
ATOM 839 N N . GLY A 1 107 ? 6.039 9.294 -16.603 1.00 79.62 107 GLY A N 1
ATOM 840 C CA . GLY A 1 107 ? 5.181 10.024 -15.660 1.00 79.62 107 GLY A CA 1
ATOM 841 C C . GLY A 1 107 ? 4.244 9.119 -14.851 1.00 79.62 107 GLY A C 1
ATOM 842 O O . GLY A 1 107 ? 4.111 9.301 -13.647 1.00 79.62 107 GLY A O 1
ATOM 843 N N . GLU A 1 108 ? 3.648 8.108 -15.488 1.00 82.88 108 GLU A N 1
ATOM 844 C CA . GLU A 1 108 ? 2.771 7.130 -14.823 1.00 82.88 108 GLU A CA 1
ATOM 845 C C . GLU A 1 108 ? 3.569 6.218 -13.886 1.00 82.88 108 GLU A C 1
ATOM 847 O O . GLU A 1 108 ? 3.120 5.920 -12.784 1.00 82.88 108 GLU A O 1
ATOM 852 N N . ALA A 1 109 ? 4.776 5.815 -14.299 1.00 81.69 109 ALA A N 1
ATOM 853 C CA . ALA A 1 109 ? 5.684 5.047 -13.456 1.00 81.69 109 ALA A CA 1
ATOM 854 C C . ALA A 1 109 ? 6.093 5.841 -12.208 1.00 81.69 109 ALA A C 1
ATOM 856 O O . ALA A 1 109 ? 6.052 5.304 -11.110 1.00 81.69 109 ALA A O 1
ATOM 857 N N . ILE A 1 110 ? 6.437 7.126 -12.356 1.00 78.25 110 ILE A N 1
ATOM 858 C CA . ILE A 1 110 ? 6.773 7.997 -11.220 1.00 78.25 110 ILE A CA 1
ATOM 859 C C . ILE A 1 110 ? 5.579 8.145 -10.273 1.00 78.25 110 ILE A C 1
ATOM 861 O O . ILE A 1 110 ? 5.759 8.041 -9.065 1.00 78.25 110 ILE A O 1
ATOM 865 N N . ALA A 1 111 ? 4.367 8.346 -10.799 1.00 79.56 111 ALA A N 1
ATOM 866 C CA . ALA A 1 111 ? 3.163 8.437 -9.975 1.00 79.56 111 ALA A CA 1
ATOM 867 C C . ALA A 1 111 ? 2.894 7.141 -9.189 1.00 79.56 111 ALA A C 1
ATOM 869 O O . ALA A 1 111 ? 2.543 7.210 -8.015 1.00 79.56 111 ALA A O 1
ATOM 870 N N . LEU A 1 112 ? 3.098 5.974 -9.812 1.00 81.75 112 LEU A N 1
ATOM 871 C CA . LEU A 1 112 ? 2.954 4.678 -9.147 1.00 81.75 112 LEU A CA 1
ATOM 872 C C . LEU A 1 112 ? 3.970 4.508 -8.011 1.00 81.75 112 LEU A C 1
ATOM 874 O O . LEU A 1 112 ? 3.584 4.129 -6.912 1.00 81.75 112 LEU A O 1
ATOM 878 N N . LEU A 1 113 ? 5.241 4.830 -8.264 1.00 80.62 113 LEU A N 1
ATOM 879 C CA . LEU A 1 113 ? 6.303 4.713 -7.262 1.00 80.62 113 LEU A CA 1
ATOM 880 C C . LEU A 1 113 ? 6.108 5.690 -6.100 1.00 80.62 113 LEU A C 1
ATOM 882 O O . LEU A 1 113 ? 6.281 5.318 -4.950 1.00 80.62 113 LEU A O 1
ATOM 886 N N . LEU A 1 114 ? 5.694 6.928 -6.390 1.00 79.62 114 LEU A N 1
ATOM 887 C CA . LEU A 1 114 ? 5.336 7.903 -5.357 1.00 79.62 114 LEU A CA 1
ATOM 888 C C . LEU A 1 114 ? 4.178 7.405 -4.496 1.00 79.62 114 LEU A C 1
ATOM 890 O O . LEU A 1 114 ? 4.193 7.588 -3.284 1.00 79.62 114 LEU A O 1
ATOM 894 N N . HIS A 1 115 ? 3.165 6.806 -5.121 1.00 80.19 115 HIS A N 1
ATOM 895 C CA . HIS A 1 115 ? 2.037 6.255 -4.389 1.00 80.19 115 HIS A CA 1
ATOM 896 C C . HIS A 1 115 ? 2.476 5.107 -3.476 1.00 80.19 115 HIS A C 1
ATOM 898 O O . HIS A 1 115 ? 2.083 5.085 -2.318 1.00 80.19 115 HIS A O 1
ATOM 904 N N . GLU A 1 116 ? 3.319 4.202 -3.973 1.00 80.69 116 GLU A N 1
ATOM 905 C CA . GLU A 1 116 ? 3.874 3.085 -3.202 1.00 80.69 116 GLU A CA 1
ATOM 906 C C . GLU A 1 116 ? 4.723 3.574 -2.018 1.00 80.69 116 GLU A C 1
ATOM 908 O O . GLU A 1 116 ? 4.483 3.162 -0.888 1.00 80.69 116 GLU A O 1
ATOM 913 N N . ASP A 1 117 ? 5.633 4.526 -2.238 1.00 78.69 117 ASP A N 1
ATOM 914 C CA . ASP A 1 117 ? 6.470 5.095 -1.175 1.00 78.69 117 ASP A CA 1
ATOM 915 C C . ASP A 1 117 ? 5.646 5.817 -0.101 1.00 78.69 117 ASP A C 1
ATOM 917 O O . ASP A 1 117 ? 5.900 5.654 1.094 1.00 78.69 117 ASP A O 1
ATOM 921 N N . ILE A 1 118 ? 4.637 6.601 -0.502 1.00 79.12 118 ILE A N 1
ATOM 922 C CA . ILE A 1 118 ? 3.742 7.282 0.444 1.00 79.12 118 ILE A CA 1
ATOM 923 C C . ILE A 1 118 ? 2.927 6.261 1.242 1.00 79.12 118 ILE A C 1
ATOM 925 O O . ILE A 1 118 ? 2.791 6.420 2.454 1.00 79.12 118 ILE A O 1
ATOM 929 N N . SER A 1 119 ? 2.395 5.223 0.591 1.00 81.00 119 SER A N 1
ATOM 930 C CA . SER A 1 119 ? 1.646 4.158 1.264 1.00 81.00 119 SER A CA 1
ATOM 931 C C . SER A 1 119 ? 2.519 3.405 2.267 1.00 81.00 119 SER A C 1
ATOM 933 O O . SER A 1 119 ? 2.105 3.234 3.408 1.00 81.00 119 SER A O 1
ATOM 935 N N . ASN A 1 120 ? 3.753 3.052 1.898 1.00 81.00 120 ASN A N 1
ATOM 936 C CA . ASN A 1 120 ? 4.701 2.394 2.799 1.00 81.00 120 ASN A CA 1
ATOM 937 C C . ASN A 1 120 ? 5.034 3.273 4.015 1.00 81.00 120 ASN A C 1
ATOM 939 O O . ASN A 1 120 ? 5.012 2.806 5.152 1.00 81.00 120 ASN A O 1
ATOM 943 N N . ALA A 1 121 ? 5.283 4.569 3.799 1.00 79.00 121 ALA A N 1
ATOM 944 C CA . ALA A 1 121 ? 5.515 5.506 4.895 1.00 79.00 121 ALA A CA 1
ATOM 945 C C . ALA A 1 121 ? 4.283 5.628 5.810 1.00 79.00 121 ALA A C 1
ATOM 947 O O . ALA A 1 121 ? 4.415 5.665 7.034 1.00 79.00 121 ALA A O 1
ATOM 948 N N . LEU A 1 122 ? 3.078 5.655 5.232 1.00 79.38 122 LEU A N 1
ATOM 949 C CA . LEU A 1 122 ? 1.825 5.676 5.983 1.00 79.38 122 LEU A CA 1
ATOM 950 C C . LEU A 1 122 ? 1.643 4.392 6.807 1.00 79.38 122 LEU A C 1
ATOM 952 O O . LEU A 1 122 ? 1.235 4.476 7.963 1.00 79.38 122 LEU A O 1
ATOM 956 N N . GLU A 1 123 ? 1.972 3.227 6.245 1.00 80.38 123 GLU A N 1
ATOM 957 C CA . GLU A 1 123 ? 1.958 1.933 6.937 1.00 80.38 123 GLU A CA 1
ATOM 958 C C . GLU A 1 123 ? 2.900 1.914 8.141 1.00 80.38 123 GLU A C 1
ATOM 960 O O . GLU A 1 123 ? 2.484 1.530 9.239 1.00 80.38 123 GLU A O 1
ATOM 965 N N . GLU A 1 124 ? 4.146 2.362 7.968 1.00 84.44 124 GLU A N 1
ATOM 966 C CA . GLU A 1 124 ? 5.128 2.442 9.053 1.00 84.44 124 GLU A CA 1
ATOM 967 C C . GLU A 1 124 ? 4.678 3.407 10.154 1.00 84.44 124 GLU A C 1
ATOM 969 O O . GLU A 1 124 ? 4.712 3.064 11.339 1.00 84.44 124 GLU A O 1
ATOM 974 N N . MET A 1 125 ? 4.194 4.594 9.776 1.00 85.50 125 MET A N 1
ATOM 975 C CA . MET A 1 125 ? 3.672 5.579 10.724 1.00 85.50 125 MET A CA 1
ATOM 976 C C . MET A 1 125 ? 2.456 5.044 11.484 1.00 85.50 125 MET A C 1
ATOM 978 O O . MET A 1 125 ? 2.389 5.171 12.706 1.00 85.50 125 MET A O 1
ATOM 982 N N . ALA A 1 126 ? 1.506 4.417 10.787 1.00 82.25 126 ALA A N 1
ATOM 983 C CA . ALA A 1 126 ? 0.322 3.829 11.403 1.00 82.25 126 ALA A CA 1
ATOM 984 C C . ALA A 1 126 ? 0.694 2.694 12.365 1.00 82.25 126 ALA A C 1
ATOM 986 O O . ALA A 1 126 ? 0.124 2.608 13.452 1.00 82.25 126 ALA A O 1
ATOM 987 N N . ALA A 1 127 ? 1.671 1.855 12.007 1.00 84.56 127 ALA A N 1
ATOM 988 C CA . ALA A 1 127 ? 2.182 0.804 12.880 1.00 84.56 127 ALA A CA 1
ATOM 989 C C . ALA A 1 127 ? 2.859 1.375 14.137 1.00 84.56 127 ALA A C 1
ATOM 991 O O . ALA A 1 127 ? 2.610 0.875 15.236 1.00 84.56 127 ALA A O 1
ATOM 992 N N . GLY A 1 128 ? 3.663 2.433 13.990 1.00 84.19 128 GLY A N 1
ATOM 993 C CA . GLY A 1 128 ? 4.293 3.134 15.111 1.00 84.19 128 GLY A CA 1
ATOM 994 C C . GLY A 1 128 ? 3.264 3.737 16.069 1.00 84.19 128 GLY A C 1
ATOM 995 O O . GLY A 1 128 ? 3.277 3.432 17.260 1.00 84.19 128 GLY A O 1
ATOM 996 N N . ILE A 1 129 ? 2.306 4.503 15.537 1.00 85.38 129 ILE A N 1
ATOM 997 C CA . ILE A 1 129 ? 1.221 5.108 16.326 1.00 85.38 129 ILE A CA 1
ATOM 998 C C . ILE A 1 129 ? 0.384 4.028 17.018 1.00 85.38 129 ILE A C 1
ATOM 1000 O O . ILE A 1 129 ? 0.082 4.148 18.202 1.00 85.38 129 ILE A O 1
ATOM 1004 N N . ALA A 1 130 ? 0.025 2.950 16.315 1.00 85.56 130 ALA A N 1
ATOM 1005 C CA . ALA A 1 130 ? -0.744 1.861 16.909 1.00 85.56 130 ALA A CA 1
ATOM 1006 C C . ALA A 1 130 ? 0.002 1.209 18.082 1.00 85.56 130 ALA A C 1
ATOM 1008 O O . ALA A 1 130 ? -0.600 0.931 19.116 1.00 85.56 130 ALA A O 1
ATOM 1009 N N . HIS A 1 131 ? 1.314 0.998 17.955 1.00 86.31 131 HIS A N 1
ATOM 1010 C CA . HIS A 1 131 ? 2.126 0.443 19.035 1.00 86.31 131 HIS A CA 1
ATOM 1011 C C . HIS A 1 131 ? 2.172 1.366 20.264 1.00 86.31 131 HIS A C 1
ATOM 1013 O O . HIS A 1 131 ? 2.007 0.909 21.401 1.00 86.31 131 HIS A O 1
ATOM 1019 N N . GLU A 1 132 ? 2.337 2.669 20.035 1.00 89.75 132 GLU A N 1
ATOM 1020 C CA . GLU A 1 132 ? 2.354 3.677 21.095 1.00 89.75 132 GLU A CA 1
ATOM 1021 C C . GLU A 1 132 ? 0.996 3.866 21.775 1.00 89.75 132 GLU A C 1
ATOM 1023 O O . GLU A 1 132 ? 0.974 4.158 22.965 1.00 89.75 132 GLU A O 1
ATOM 1028 N N . LEU A 1 133 ? -0.122 3.676 21.063 1.00 89.75 133 LEU A N 1
ATOM 1029 C CA . LEU A 1 133 ? -1.477 3.772 21.622 1.00 89.75 133 LEU A CA 1
ATOM 1030 C C . LEU A 1 133 ? -1.929 2.491 22.328 1.00 89.75 133 LEU A C 1
ATOM 1032 O O . LEU A 1 133 ? -2.585 2.570 23.366 1.00 89.75 133 LEU A O 1
ATOM 1036 N N . ASN A 1 134 ? -1.558 1.316 21.816 1.00 89.19 134 ASN A N 1
ATOM 1037 C CA . ASN A 1 134 ? -1.906 0.046 22.456 1.00 89.19 134 ASN A CA 1
ATOM 1038 C C . ASN A 1 134 ? -1.288 -0.057 23.856 1.00 89.19 134 ASN A C 1
ATOM 1040 O O . ASN A 1 134 ? -1.946 -0.506 24.784 1.00 89.19 134 ASN A O 1
ATOM 1044 N N . SER A 1 135 ? -0.066 0.445 24.047 1.00 89.88 135 SER A N 1
ATOM 1045 C CA . SER A 1 135 ? 0.626 0.397 25.344 1.00 89.88 135 SER A CA 1
ATOM 1046 C C . SER A 1 135 ? -0.149 1.066 26.507 1.00 89.88 135 SER A C 1
ATOM 1048 O O . SER A 1 135 ? -0.376 0.413 27.530 1.00 89.88 135 SER A O 1
ATOM 1050 N N . PRO A 1 136 ? -0.582 2.341 26.415 1.00 93.00 136 PRO A N 1
ATOM 1051 C CA . PRO A 1 136 ? -1.398 2.976 27.445 1.00 93.00 136 PRO A CA 1
ATOM 1052 C C . PRO A 1 136 ? -2.827 2.419 27.512 1.00 93.00 136 PRO A C 1
ATOM 1054 O O . PRO A 1 136 ? -3.388 2.389 28.607 1.00 93.00 136 PRO A O 1
ATOM 1057 N N . LEU A 1 137 ? -3.412 1.956 26.400 1.00 93.12 137 LEU A N 1
ATOM 1058 C CA . LEU A 1 137 ? -4.736 1.319 26.406 1.00 93.12 137 LEU A CA 1
ATOM 1059 C C . LEU A 1 137 ? -4.719 -0.007 27.175 1.00 93.12 137 LEU A C 1
ATOM 1061 O O . LEU A 1 137 ? -5.533 -0.189 28.078 1.00 93.12 137 LEU A O 1
ATOM 1065 N N . ASP A 1 138 ? -3.747 -0.879 26.905 1.00 91.75 138 ASP A N 1
ATOM 1066 C CA . ASP A 1 138 ? -3.547 -2.146 27.616 1.00 91.75 138 ASP A CA 1
ATOM 1067 C C . ASP A 1 138 ? -3.355 -1.917 29.117 1.00 91.75 138 ASP A C 1
ATOM 1069 O O . ASP A 1 138 ? -3.899 -2.647 29.951 1.00 91.75 138 ASP A O 1
ATOM 1073 N N . ALA A 1 139 ? -2.585 -0.886 29.480 1.00 95.56 139 ALA A N 1
ATOM 1074 C CA . ALA A 1 139 ? -2.400 -0.501 30.872 1.00 95.56 139 ALA A CA 1
ATOM 1075 C C . ALA A 1 139 ? -3.722 -0.035 31.504 1.00 95.56 139 ALA A C 1
ATOM 1077 O O . ALA A 1 139 ? -4.075 -0.495 32.590 1.00 95.56 139 ALA A O 1
ATOM 1078 N N . ALA A 1 140 ? -4.475 0.836 30.827 1.00 94.44 140 ALA A N 1
ATOM 1079 C CA . ALA A 1 140 ? -5.749 1.349 31.319 1.00 94.44 140 ALA A CA 1
ATOM 1080 C C . ALA A 1 140 ? -6.796 0.235 31.492 1.00 94.44 140 ALA A C 1
ATOM 1082 O O . ALA A 1 140 ? -7.420 0.153 32.550 1.00 94.44 140 ALA A O 1
ATOM 1083 N N . ILE A 1 141 ? -6.939 -0.659 30.506 1.00 94.00 141 ILE A N 1
ATOM 1084 C CA . ILE A 1 141 ? -7.843 -1.819 30.570 1.00 94.00 141 ILE A CA 1
ATOM 1085 C C . ILE A 1 141 ? -7.469 -2.708 31.757 1.00 94.00 141 ILE A C 1
ATOM 1087 O O . ILE A 1 141 ? -8.339 -3.119 32.525 1.00 94.00 141 ILE A O 1
ATOM 1091 N N . ARG A 1 142 ? -6.171 -2.953 31.967 1.00 94.94 142 ARG A N 1
ATOM 1092 C CA . ARG A 1 142 ? -5.683 -3.753 33.096 1.00 94.94 142 ARG A CA 1
ATOM 1093 C C . ARG A 1 142 ? -6.008 -3.122 34.449 1.00 94.94 142 ARG A C 1
ATOM 1095 O O . ARG A 1 142 ? -6.492 -3.821 35.332 1.00 94.94 142 ARG A O 1
ATOM 1102 N N . TYR A 1 143 ? -5.783 -1.818 34.615 1.00 96.25 143 TYR A N 1
ATOM 1103 C CA . TYR A 1 143 ? -6.132 -1.120 35.858 1.00 96.25 143 TYR A CA 1
ATOM 1104 C C . TYR A 1 143 ? -7.636 -1.134 36.126 1.00 96.25 143 TYR A C 1
ATOM 1106 O O . TYR A 1 143 ? -8.055 -1.323 37.265 1.00 96.25 143 TYR A O 1
ATOM 1114 N N . VAL A 1 144 ? -8.451 -0.982 35.083 1.00 95.81 144 VAL A N 1
ATOM 1115 C CA . VAL A 1 144 ? -9.904 -1.139 35.180 1.00 95.81 144 VAL A CA 1
ATOM 1116 C C . VAL A 1 144 ? -10.278 -2.565 35.599 1.00 95.81 144 VAL A C 1
ATOM 1118 O O . VAL A 1 144 ? -11.159 -2.732 36.438 1.00 95.81 144 VAL A O 1
ATOM 1121 N N . GLY A 1 145 ? -9.574 -3.579 35.090 1.00 92.69 145 GLY A N 1
ATOM 1122 C CA . GLY A 1 145 ? -9.695 -4.968 35.539 1.00 92.69 145 GLY A CA 1
ATOM 1123 C C . GLY A 1 145 ? -9.438 -5.130 37.039 1.00 92.69 145 GLY A C 1
ATOM 1124 O O . GLY A 1 145 ? -10.299 -5.654 37.738 1.00 92.69 145 GLY A O 1
ATOM 1125 N N . PHE A 1 146 ? -8.326 -4.593 37.550 1.00 96.25 146 PHE A N 1
ATOM 1126 C CA . PHE A 1 146 ? -8.017 -4.630 38.988 1.00 96.25 146 PHE A CA 1
ATOM 1127 C C . PHE A 1 146 ? -9.086 -3.935 39.837 1.00 96.25 146 PHE A C 1
ATOM 1129 O O . PHE A 1 146 ? -9.507 -4.465 40.859 1.00 96.25 146 PHE A O 1
ATOM 1136 N N . LEU A 1 147 ? -9.592 -2.780 39.388 1.00 94.31 147 LEU A N 1
ATOM 1137 C CA . LEU A 1 147 ? -10.691 -2.103 40.080 1.00 94.31 147 LEU A CA 1
ATOM 1138 C C . LEU A 1 147 ? -11.949 -2.976 40.137 1.00 94.31 147 LEU A C 1
ATOM 1140 O O . LEU A 1 147 ? -12.618 -3.003 41.161 1.00 94.31 147 LEU A O 1
ATOM 1144 N N . LEU A 1 148 ? -12.280 -3.693 39.060 1.00 93.81 148 LEU A N 1
ATOM 1145 C CA . LEU A 1 148 ? -13.445 -4.579 39.030 1.00 93.81 148 LEU A CA 1
ATOM 1146 C C . LEU A 1 148 ? -13.280 -5.826 39.909 1.00 93.81 148 LEU A C 1
ATOM 1148 O O . LEU A 1 148 ? -14.295 -6.326 40.397 1.00 93.81 148 LEU A O 1
ATOM 1152 N N . GLU A 1 149 ? -12.056 -6.325 40.088 1.00 94.00 149 GLU A N 1
ATOM 1153 C CA . GLU A 1 149 ? -11.740 -7.450 40.983 1.00 94.00 149 GLU A CA 1
ATOM 1154 C C . GLU A 1 149 ? -11.929 -7.075 42.463 1.00 94.00 149 GLU A C 1
ATOM 1156 O O . GLU A 1 149 ? -12.452 -7.880 43.231 1.00 94.00 149 GLU A O 1
ATOM 1161 N N . ASP A 1 150 ? -11.593 -5.838 42.844 1.00 92.19 150 ASP A N 1
ATOM 1162 C CA . ASP A 1 150 ? -11.708 -5.333 44.223 1.00 92.19 150 ASP A CA 1
ATOM 1163 C C . ASP A 1 150 ? -13.127 -4.843 44.599 1.00 92.19 150 ASP A C 1
ATOM 1165 O O . ASP A 1 150 ? -13.383 -4.456 45.744 1.00 92.19 150 ASP A O 1
ATOM 1169 N N . MET A 1 151 ? -14.067 -4.822 43.649 1.00 92.62 151 MET A N 1
ATOM 1170 C CA . MET A 1 151 ? -15.429 -4.311 43.844 1.00 92.62 151 MET A CA 1
ATOM 1171 C C . MET A 1 151 ? -16.450 -5.430 44.055 1.00 92.62 151 MET A C 1
ATOM 1173 O O . MET A 1 151 ? -16.521 -6.372 43.268 1.00 92.62 151 MET A O 1
ATOM 1177 N N . LEU A 1 152 ? -17.329 -5.255 45.049 1.00 92.00 152 LEU A N 1
ATOM 1178 C CA . LEU A 1 152 ? -18.523 -6.090 45.219 1.00 92.00 152 LEU A CA 1
ATOM 1179 C C . LEU A 1 152 ? -19.457 -5.970 44.000 1.00 92.00 152 LEU A C 1
ATOM 1181 O O . LEU A 1 152 ? -19.483 -4.938 43.320 1.00 92.00 152 LEU A O 1
ATOM 1185 N N . GLU A 1 153 ? -20.230 -7.021 43.716 1.00 87.00 153 GLU A N 1
ATOM 1186 C CA . GLU A 1 153 ? -21.134 -7.066 42.554 1.00 87.00 153 GLU A CA 1
ATOM 1187 C C . GLU A 1 153 ? -22.210 -5.971 42.588 1.00 87.00 153 GLU A C 1
ATOM 1189 O O . GLU A 1 153 ? -22.570 -5.427 41.545 1.00 87.00 153 GLU A O 1
ATOM 1194 N N . ASP A 1 154 ? -22.676 -5.611 43.780 1.00 91.00 154 ASP A N 1
ATOM 1195 C CA . ASP A 1 154 ? -23.701 -4.607 44.053 1.00 91.00 154 ASP A CA 1
ATOM 1196 C C . ASP A 1 154 ? -23.140 -3.188 44.272 1.00 91.00 154 ASP A C 1
ATOM 1198 O O . ASP A 1 154 ? -23.901 -2.259 44.557 1.00 91.00 154 ASP A O 1
ATOM 1202 N N . ASP A 1 155 ? -21.827 -2.973 44.095 1.00 93.25 155 ASP A N 1
ATOM 1203 C CA . ASP A 1 155 ? -21.235 -1.638 44.210 1.00 93.25 155 ASP A CA 1
ATOM 1204 C C . ASP A 1 155 ? -21.803 -0.704 43.116 1.00 93.25 155 ASP A C 1
ATOM 1206 O O . ASP A 1 155 ? -21.589 -0.932 41.918 1.00 93.25 155 ASP A O 1
ATOM 1210 N N . PRO A 1 156 ? -22.470 0.411 43.478 1.00 88.31 156 PRO A N 1
ATOM 1211 C CA . PRO A 1 156 ? -23.083 1.319 42.509 1.00 88.31 156 PRO A CA 1
ATOM 1212 C C . PRO A 1 156 ? -22.068 1.990 41.572 1.00 88.31 156 PRO A C 1
ATOM 1214 O O . PRO A 1 156 ? -22.453 2.522 40.527 1.00 88.31 156 PRO A O 1
ATOM 1217 N N . ARG A 1 157 ? -20.771 1.981 41.912 1.00 92.44 157 ARG A N 1
ATOM 1218 C CA . ARG A 1 157 ? -19.694 2.501 41.062 1.00 92.44 157 ARG A CA 1
ATOM 1219 C C . ARG A 1 157 ? -19.300 1.519 39.958 1.00 92.44 157 ARG A C 1
ATOM 1221 O O . ARG A 1 157 ? -18.778 1.957 38.932 1.00 92.44 157 ARG A O 1
ATOM 1228 N N . ARG A 1 158 ? -19.581 0.218 40.128 1.00 91.19 158 ARG A N 1
ATOM 1229 C CA . ARG A 1 158 ? -19.174 -0.863 39.212 1.00 91.19 158 ARG A CA 1
ATOM 1230 C C . ARG A 1 158 ? -19.666 -0.611 37.789 1.00 91.19 158 ARG A C 1
ATOM 1232 O O . ARG A 1 158 ? -18.903 -0.759 36.840 1.00 91.19 158 ARG A O 1
ATOM 1239 N N . ARG A 1 159 ? -20.895 -0.103 37.639 1.00 86.31 159 ARG A N 1
ATOM 1240 C CA . ARG A 1 159 ? -21.473 0.273 36.334 1.00 86.31 159 ARG A CA 1
ATOM 1241 C C . ARG A 1 159 ? -20.653 1.322 35.573 1.00 86.31 159 ARG A C 1
ATOM 1243 O O . ARG A 1 159 ? -20.581 1.274 34.351 1.00 86.31 159 ARG A O 1
ATOM 1250 N N . TYR A 1 160 ? -20.031 2.275 36.274 1.00 90.06 160 TYR A N 1
ATOM 1251 C CA . TYR A 1 160 ? -19.211 3.307 35.633 1.00 90.06 160 TYR A CA 1
ATOM 1252 C C . TYR A 1 160 ? -17.858 2.742 35.211 1.00 90.06 160 TYR A C 1
ATOM 1254 O O . TYR A 1 160 ? -17.384 3.051 34.124 1.00 90.06 160 TYR A O 1
ATOM 1262 N N . VAL A 1 161 ? -17.268 1.881 36.043 1.00 92.62 161 VAL A N 1
ATOM 1263 C CA . VAL A 1 161 ? -16.002 1.202 35.740 1.00 92.62 161 VAL A CA 1
ATOM 1264 C C . VAL A 1 161 ? -16.157 0.282 34.522 1.00 92.62 161 VAL A C 1
ATOM 1266 O O . VAL A 1 161 ? -15.317 0.318 33.627 1.00 92.62 161 VAL A O 1
ATOM 1269 N N . LEU A 1 162 ? -17.271 -0.453 34.423 1.00 88.38 162 LEU A N 1
ATOM 1270 C CA . LEU A 1 162 ? -17.614 -1.240 33.232 1.00 88.38 162 LEU A CA 1
ATOM 1271 C C . LEU A 1 162 ? -17.748 -0.354 31.984 1.00 88.38 162 LEU A C 1
ATOM 1273 O O . LEU A 1 162 ? -17.109 -0.633 30.977 1.00 88.38 162 LEU A O 1
ATOM 1277 N N . ARG A 1 163 ? -18.456 0.783 32.070 1.00 84.25 163 ARG A N 1
ATOM 1278 C CA . ARG A 1 163 ? -18.550 1.738 30.947 1.00 84.25 163 ARG A CA 1
ATOM 1279 C C . ARG A 1 163 ? -17.188 2.281 30.497 1.00 84.25 163 ARG A C 1
ATOM 1281 O O . ARG A 1 163 ? -17.003 2.523 29.304 1.00 84.25 163 ARG A O 1
ATOM 1288 N N . ILE A 1 164 ? -16.247 2.489 31.423 1.00 91.88 164 ILE A N 1
ATOM 1289 C CA . ILE A 1 164 ? -14.870 2.895 31.097 1.00 91.88 164 ILE A CA 1
ATOM 1290 C C . ILE A 1 164 ? -14.146 1.761 30.370 1.00 91.88 164 ILE A C 1
ATOM 1292 O O . ILE A 1 164 ? -13.526 2.024 29.342 1.00 91.88 164 ILE A O 1
ATOM 1296 N N . ARG A 1 165 ? -14.255 0.517 30.858 1.00 92.69 165 ARG A N 1
ATOM 1297 C CA . ARG A 1 165 ? -13.683 -0.660 30.185 1.00 92.69 165 ARG A CA 1
ATOM 1298 C C . ARG A 1 165 ? -14.172 -0.750 28.744 1.00 92.69 165 ARG A C 1
ATOM 1300 O O . ARG A 1 165 ? -13.353 -0.776 27.834 1.00 92.69 165 ARG A O 1
ATOM 1307 N N . ASP A 1 166 ? -15.486 -0.688 28.542 1.00 84.31 166 ASP A N 1
ATOM 1308 C CA . ASP A 1 166 ? -16.085 -0.806 27.213 1.00 84.31 166 ASP A CA 1
ATOM 1309 C C . ASP A 1 166 ? -15.622 0.340 26.294 1.00 84.31 166 ASP A C 1
ATOM 1311 O O . ASP A 1 166 ? -15.437 0.158 25.094 1.00 84.31 166 ASP A O 1
ATOM 1315 N N . ALA A 1 167 ? -15.405 1.545 26.837 1.00 84.88 167 ALA A N 1
ATOM 1316 C CA . ALA A 1 167 ? -14.855 2.659 26.070 1.00 84.88 167 ALA A CA 1
ATOM 1317 C C . ALA A 1 167 ? -13.395 2.426 25.650 1.00 84.88 167 ALA A C 1
ATOM 1319 O O . ALA A 1 167 ? -13.043 2.743 24.515 1.00 84.88 167 ALA A O 1
ATOM 1320 N N . LEU A 1 168 ? -12.565 1.867 26.534 1.00 91.62 168 LEU A N 1
ATOM 1321 C CA . LEU A 1 168 ? -11.169 1.538 26.240 1.00 91.62 168 LEU A CA 1
ATOM 1322 C C . LEU A 1 168 ? -11.057 0.397 25.223 1.00 91.62 168 LEU A C 1
ATOM 1324 O O . LEU A 1 168 ? -10.271 0.499 24.286 1.00 91.62 168 LEU A O 1
ATOM 1328 N N . GLU A 1 169 ? -11.883 -0.642 25.350 1.00 87.69 169 GLU A N 1
ATOM 1329 C CA . GLU A 1 169 ? -11.960 -1.745 24.383 1.00 87.69 169 GLU A CA 1
ATOM 1330 C C . GLU A 1 169 ? -12.412 -1.245 23.002 1.00 87.69 169 GLU A C 1
ATOM 1332 O O . GLU A 1 169 ? -11.837 -1.619 21.980 1.00 87.69 169 GLU A O 1
ATOM 1337 N N . ARG A 1 170 ? -13.373 -0.309 22.949 1.00 84.38 170 ARG A N 1
ATOM 1338 C CA . ARG A 1 170 ? -13.735 0.374 21.695 1.00 84.38 170 ARG A CA 1
ATOM 1339 C C . ARG A 1 170 ? -12.564 1.158 21.099 1.00 84.38 170 ARG A C 1
ATOM 1341 O O . ARG A 1 170 ? -12.369 1.112 19.888 1.00 84.38 170 ARG A O 1
ATOM 1348 N N . MET A 1 171 ? -11.785 1.875 21.913 1.00 88.94 171 MET A N 1
ATOM 1349 C CA . MET A 1 171 ? -10.590 2.586 21.432 1.00 88.94 171 MET A CA 1
ATOM 1350 C C . MET A 1 171 ? -9.546 1.617 20.871 1.00 88.94 171 MET A C 1
ATOM 1352 O O . MET A 1 171 ? -8.988 1.879 19.808 1.00 88.94 17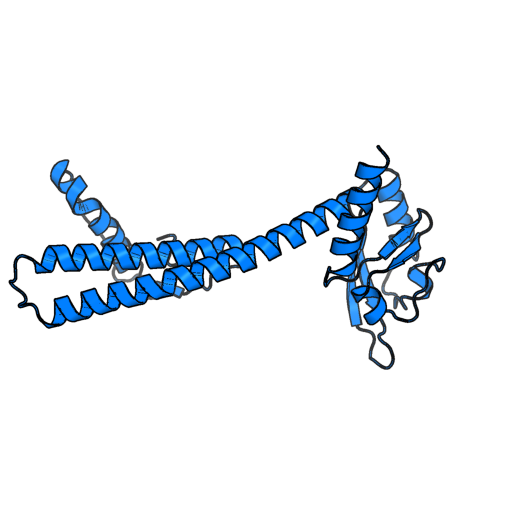1 MET A O 1
ATOM 1356 N N . GLU A 1 172 ? -9.325 0.484 21.537 1.00 87.31 172 GLU A N 1
ATOM 1357 C CA . GLU A 1 172 ? -8.435 -0.574 21.055 1.00 87.31 172 GLU A CA 1
ATOM 1358 C C . GLU A 1 172 ? -8.906 -1.118 19.690 1.00 87.31 172 GLU A C 1
ATOM 1360 O O . GLU A 1 172 ? -8.103 -1.272 18.765 1.00 87.31 172 GLU A O 1
ATOM 1365 N N . GLY A 1 173 ? -10.219 -1.321 19.522 1.00 82.50 173 GLY A N 1
ATOM 1366 C CA . GLY A 1 173 ? -10.840 -1.678 18.243 1.00 82.50 173 GLY A CA 1
ATOM 1367 C C . GLY A 1 173 ? -10.600 -0.637 17.143 1.00 82.50 173 GLY A C 1
ATOM 1368 O O . GLY A 1 173 ? -10.181 -0.992 16.044 1.00 82.50 173 GLY A O 1
ATOM 1369 N N . ILE A 1 174 ? -10.760 0.658 17.440 1.00 81.62 174 ILE A N 1
ATOM 1370 C CA . ILE A 1 174 ? -10.490 1.753 16.486 1.00 81.62 174 ILE A CA 1
ATOM 1371 C C . ILE A 1 174 ? -9.022 1.753 16.038 1.00 81.62 174 ILE A C 1
ATOM 1373 O O . ILE A 1 174 ? -8.743 1.889 14.845 1.00 81.62 174 ILE A O 1
ATOM 1377 N N . VAL A 1 175 ? -8.076 1.571 16.965 1.00 86.00 175 VAL A N 1
ATOM 1378 C CA . VAL A 1 175 ? -6.638 1.510 16.647 1.00 86.00 175 VAL A CA 1
ATOM 1379 C C . VAL A 1 175 ? -6.330 0.309 15.743 1.00 86.00 175 VAL A C 1
ATOM 1381 O O . VAL A 1 175 ? -5.620 0.449 14.742 1.00 86.00 175 VAL A O 1
ATOM 1384 N N . LYS A 1 176 ? -6.916 -0.861 16.034 1.00 82.75 176 LYS A N 1
ATOM 1385 C CA . LYS A 1 176 ? -6.818 -2.061 15.182 1.00 82.75 176 LYS A CA 1
ATOM 1386 C C . LYS A 1 176 ? -7.450 -1.837 13.800 1.00 82.75 176 LYS A C 1
ATOM 1388 O O . LYS A 1 176 ? -6.884 -2.265 12.792 1.00 82.75 176 LYS A O 1
ATOM 1393 N N . GLY A 1 177 ? -8.582 -1.137 13.734 1.00 78.69 177 GLY A N 1
ATOM 1394 C CA . GLY A 1 177 ? -9.264 -0.746 12.497 1.00 78.69 177 GLY A CA 1
ATOM 1395 C C . GLY A 1 177 ? -8.427 0.180 11.619 1.00 78.69 177 GLY A C 1
ATOM 1396 O O . GLY A 1 177 ? -8.270 -0.074 10.427 1.00 78.69 177 GLY A O 1
ATOM 1397 N N . MET A 1 178 ? -7.800 1.198 12.210 1.00 81.62 178 MET A N 1
ATOM 1398 C CA . MET A 1 178 ? -6.890 2.104 11.503 1.00 81.62 178 MET A CA 1
ATOM 1399 C C . MET A 1 178 ? -5.725 1.344 10.859 1.00 81.62 178 MET A C 1
ATOM 1401 O O . MET A 1 178 ? -5.430 1.540 9.682 1.00 81.62 178 MET A O 1
ATOM 1405 N N . LEU A 1 179 ? -5.086 0.437 11.604 1.00 79.56 179 LEU A N 1
ATOM 1406 C CA . LEU A 1 179 ? -3.964 -0.349 11.087 1.00 79.56 179 LEU A CA 1
ATOM 1407 C C . LEU A 1 179 ? -4.387 -1.275 9.935 1.00 79.56 179 LEU A C 1
ATOM 1409 O O . LEU A 1 179 ? -3.617 -1.490 8.998 1.00 79.56 179 LEU A O 1
ATOM 1413 N N . ARG A 1 180 ? -5.615 -1.805 9.986 1.00 75.38 180 ARG A N 1
ATOM 1414 C CA . ARG A 1 180 ? -6.200 -2.597 8.895 1.00 75.38 180 ARG A CA 1
ATOM 1415 C C . ARG A 1 180 ? -6.446 -1.767 7.640 1.00 75.38 180 ARG A C 1
ATOM 1417 O O . ARG A 1 180 ? -6.075 -2.216 6.560 1.00 75.38 180 ARG A O 1
ATOM 1424 N N . LEU A 1 181 ? -7.020 -0.570 7.782 1.00 71.44 181 LEU A N 1
ATOM 1425 C CA . LEU A 1 181 ? -7.287 0.331 6.654 1.00 71.44 181 LEU A CA 1
ATOM 1426 C C . LEU A 1 181 ? -6.014 0.658 5.874 1.00 71.44 181 LEU A C 1
ATOM 1428 O O . LEU A 1 181 ? -6.036 0.689 4.648 1.00 71.44 181 LEU A O 1
ATOM 1432 N N . VAL A 1 182 ? -4.910 0.879 6.587 1.00 75.56 182 VAL A N 1
ATOM 1433 C CA . VAL A 1 182 ? -3.642 1.271 5.968 1.00 75.56 182 VAL A CA 1
ATOM 1434 C C . VAL A 1 182 ? -2.936 0.082 5.297 1.00 75.56 182 VAL A C 1
ATOM 1436 O O . VAL A 1 182 ? -2.371 0.260 4.229 1.00 75.56 182 VAL A O 1
ATOM 1439 N N . ARG A 1 183 ? -3.022 -1.137 5.854 1.00 70.81 183 ARG A N 1
ATOM 1440 C CA . ARG A 1 183 ? -2.342 -2.338 5.319 1.00 70.81 183 ARG A CA 1
ATOM 1441 C C . ARG A 1 183 ? -3.004 -2.995 4.106 1.00 70.81 183 ARG A C 1
ATOM 1443 O O . ARG A 1 183 ? -2.401 -3.895 3.535 1.00 70.81 183 ARG A O 1
ATOM 1450 N N . GLY A 1 184 ? -4.246 -2.633 3.770 1.00 59.59 184 GLY A N 1
ATOM 1451 C CA . GLY A 1 184 ? -4.965 -3.135 2.591 1.00 59.59 184 GLY A CA 1
ATOM 1452 C C . GLY A 1 184 ? -4.862 -4.655 2.375 1.00 59.59 184 GLY A C 1
ATOM 1453 O O . GLY A 1 184 ? -4.087 -5.119 1.544 1.00 59.59 184 GLY A O 1
ATOM 1454 N N . GLY A 1 185 ? -5.663 -5.453 3.084 1.00 56.12 185 GLY A N 1
ATOM 1455 C CA . GLY A 1 185 ? -5.665 -6.913 2.937 1.00 56.12 185 GLY A CA 1
ATOM 1456 C C . GLY A 1 185 ? -7.055 -7.528 3.118 1.00 56.12 185 GLY A C 1
ATOM 1457 O O . GLY A 1 185 ? -7.894 -6.920 3.780 1.00 56.12 185 GLY A O 1
ATOM 1458 N N . PRO A 1 186 ? -7.321 -8.712 2.531 1.00 47.78 186 PRO A N 1
ATOM 1459 C CA . PRO A 1 186 ? -8.584 -9.415 2.731 1.00 47.78 186 PRO A CA 1
ATOM 1460 C C . PRO A 1 186 ? -8.740 -9.806 4.204 1.00 47.78 186 PRO A C 1
ATOM 1462 O O . PRO A 1 186 ? -7.787 -10.275 4.832 1.00 47.78 186 PRO A O 1
ATOM 1465 N N . GLU A 1 187 ? -9.942 -9.620 4.746 1.00 55.81 187 GLU A N 1
ATOM 1466 C CA . GLU A 1 187 ? -10.273 -10.014 6.115 1.00 55.81 187 GLU A CA 1
ATOM 1467 C C . GLU A 1 187 ? -10.002 -11.510 6.331 1.00 55.81 187 GLU A C 1
ATOM 1469 O O . GLU A 1 187 ? -10.426 -12.347 5.523 1.00 55.81 187 GLU A O 1
ATOM 1474 N N . PRO A 1 188 ? -9.327 -11.898 7.427 1.00 52.91 188 PRO A N 1
ATOM 1475 C CA . PRO A 1 188 ? -9.414 -13.269 7.872 1.00 52.91 188 PRO A CA 1
ATOM 1476 C C . PRO A 1 188 ? -10.848 -13.491 8.346 1.00 52.91 188 PRO A C 1
ATOM 1478 O O . PRO A 1 188 ? -11.258 -12.962 9.376 1.00 52.91 188 PRO A O 1
ATOM 1481 N N . PHE A 1 189 ? -11.606 -14.283 7.592 1.00 56.22 189 PHE A N 1
ATOM 1482 C CA . PHE A 1 189 ? -12.892 -14.780 8.048 1.00 56.22 189 PHE A CA 1
ATOM 1483 C C . PHE A 1 189 ? -12.717 -15.454 9.412 1.00 56.22 189 PHE A C 1
ATOM 1485 O O . PHE A 1 189 ? -12.036 -16.479 9.529 1.00 56.22 189 PHE A O 1
ATOM 1492 N N . ALA A 1 190 ? -13.328 -14.876 10.438 1.00 58.97 190 ALA A N 1
ATOM 1493 C CA . ALA A 1 190 ? -13.349 -15.451 11.769 1.00 58.97 190 ALA A CA 1
ATOM 1494 C C . ALA A 1 190 ? -14.691 -16.163 11.986 1.00 58.97 190 ALA A C 1
ATOM 1496 O O . ALA A 1 190 ? -15.692 -15.794 11.372 1.00 58.97 190 ALA A O 1
ATOM 1497 N N . PRO A 1 191 ? -14.738 -17.199 12.835 1.00 61.06 191 PRO A N 1
ATOM 1498 C CA . PRO A 1 191 ? -15.999 -17.763 13.286 1.00 61.06 191 PRO A CA 1
ATOM 1499 C C . PRO A 1 191 ? -16.826 -16.709 14.045 1.00 61.06 191 PRO A C 1
ATOM 1501 O O . PRO A 1 191 ? -16.401 -16.243 15.101 1.00 61.06 191 PRO A O 1
ATOM 1504 N N . VAL A 1 192 ? -17.999 -16.347 13.523 1.00 67.75 192 VAL A N 1
ATOM 1505 C CA . VAL A 1 192 ? -18.924 -15.374 14.130 1.00 67.75 192 VAL A CA 1
ATOM 1506 C C . VAL A 1 192 ? -20.246 -16.049 14.494 1.00 67.75 192 VAL A C 1
ATOM 1508 O O . VAL A 1 192 ? -20.839 -16.746 13.667 1.00 67.75 192 VAL A O 1
ATOM 1511 N N . ASP A 1 193 ? -20.719 -15.808 15.720 1.00 78.38 193 ASP A N 1
ATOM 1512 C CA . ASP A 1 193 ? -22.093 -16.097 16.140 1.00 78.38 193 ASP A CA 1
ATOM 1513 C C . ASP A 1 193 ? -22.971 -14.886 15.798 1.00 78.38 193 ASP A C 1
ATOM 1515 O O . ASP A 1 193 ? -22.942 -13.858 16.483 1.00 78.38 193 ASP A O 1
ATOM 1519 N N . ILE A 1 194 ? -23.735 -15.003 14.710 1.00 80.25 194 ILE A N 1
ATOM 1520 C CA . ILE A 1 194 ? -24.623 -13.938 14.222 1.00 80.25 194 ILE A CA 1
ATOM 1521 C C . ILE A 1 194 ? -25.639 -13.521 15.287 1.00 80.25 194 ILE A C 1
ATOM 1523 O O . ILE A 1 194 ? -25.891 -12.329 15.452 1.00 80.25 194 ILE A O 1
ATOM 1527 N N . ASN A 1 195 ? -26.188 -14.466 16.050 1.00 84.50 195 ASN A N 1
ATOM 1528 C CA . ASN A 1 195 ? -27.200 -14.146 17.052 1.00 84.50 195 ASN A CA 1
ATOM 1529 C C . ASN A 1 195 ? -26.589 -13.330 18.195 1.00 84.50 195 ASN A C 1
ATOM 1531 O O . ASN A 1 195 ? -27.236 -12.428 18.726 1.00 84.50 195 ASN A O 1
ATOM 1535 N N . GLN A 1 196 ? -25.338 -13.610 18.563 1.00 79.50 196 GLN A N 1
ATOM 1536 C CA . GLN A 1 196 ? -24.618 -12.821 19.561 1.00 79.50 196 GLN A CA 1
ATOM 1537 C C . GLN A 1 196 ? -24.207 -11.437 19.037 1.00 79.50 196 GLN A C 1
ATOM 1539 O O . GLN A 1 196 ? -24.183 -10.476 19.807 1.00 79.50 196 GLN A O 1
ATOM 1544 N N . ALA A 1 197 ? -23.861 -11.322 17.755 1.00 78.81 197 ALA A N 1
ATOM 1545 C CA . ALA A 1 197 ? -23.534 -10.039 17.141 1.00 78.81 197 ALA A CA 1
ATOM 1546 C C . ALA A 1 197 ? -24.768 -9.120 17.088 1.00 78.81 197 ALA A C 1
ATOM 1548 O O . ALA A 1 197 ? -24.712 -7.999 17.587 1.00 78.81 197 ALA A O 1
ATOM 1549 N N . VAL A 1 198 ? -25.915 -9.638 16.630 1.00 83.06 198 VAL A N 1
ATOM 1550 C CA . VAL A 1 198 ? -27.185 -8.890 16.587 1.00 83.06 198 VAL A CA 1
ATOM 1551 C C . VAL A 1 198 ? -27.615 -8.418 17.979 1.00 83.06 198 VAL A C 1
ATOM 1553 O O . VAL A 1 198 ? -28.008 -7.264 18.135 1.00 83.06 198 VAL A O 1
ATOM 1556 N N . ARG A 1 199 ? -27.498 -9.264 19.012 1.00 85.38 199 ARG A N 1
ATOM 1557 C CA . ARG A 1 199 ? -27.818 -8.861 20.396 1.00 85.38 199 ARG A CA 1
ATOM 1558 C C . ARG A 1 199 ? -26.937 -7.705 20.874 1.00 85.38 199 ARG A C 1
ATOM 1560 O O . ARG A 1 199 ? -27.470 -6.708 21.346 1.00 85.38 199 ARG A O 1
ATOM 1567 N N . ARG A 1 200 ? -25.616 -7.792 20.673 1.00 77.56 200 ARG A N 1
ATOM 1568 C CA . ARG A 1 200 ? -24.674 -6.713 21.029 1.00 77.56 200 ARG A CA 1
ATOM 1569 C C . ARG A 1 200 ? -24.945 -5.419 20.262 1.00 77.56 200 ARG A C 1
ATOM 1571 O O . ARG A 1 200 ? -24.834 -4.335 20.829 1.00 77.56 200 ARG A O 1
ATOM 1578 N N . ALA A 1 201 ? -25.316 -5.525 18.987 1.00 79.69 201 ALA A N 1
ATOM 1579 C CA . ALA A 1 201 ? -25.688 -4.372 18.180 1.00 79.69 201 ALA A CA 1
ATOM 1580 C C . ALA A 1 201 ? -26.930 -3.666 18.743 1.00 79.69 201 ALA A C 1
ATOM 1582 O O . ALA A 1 201 ? -26.951 -2.442 18.793 1.00 79.69 201 ALA A O 1
ATOM 1583 N N . VAL A 1 202 ? -27.935 -4.410 19.215 1.00 83.81 202 VAL A N 1
ATOM 1584 C CA . VAL A 1 202 ? -29.131 -3.832 19.853 1.00 83.81 202 VAL A CA 1
ATOM 1585 C C . VAL A 1 202 ? -28.816 -3.228 21.224 1.00 83.81 202 VAL A C 1
ATOM 1587 O O . VAL A 1 202 ? -29.250 -2.108 21.494 1.00 83.81 202 VAL A O 1
ATOM 1590 N N . GLU A 1 203 ? -27.999 -3.895 22.045 1.00 82.06 203 GLU A N 1
ATOM 1591 C CA . GLU A 1 203 ? -27.550 -3.385 23.355 1.00 82.06 203 GLU A CA 1
ATOM 1592 C C . GLU A 1 203 ? -26.879 -2.002 23.247 1.00 82.06 203 GLU A C 1
ATOM 1594 O O . GLU A 1 203 ? -27.074 -1.143 24.106 1.00 82.06 203 GLU A O 1
ATOM 1599 N N . LEU A 1 204 ? -26.148 -1.724 22.158 1.00 76.69 204 LEU A N 1
ATOM 1600 C CA . LEU A 1 204 ? -25.525 -0.411 21.919 1.00 76.69 204 LEU A CA 1
ATOM 1601 C C . LEU A 1 204 ? -26.531 0.750 21.839 1.00 76.69 204 LEU A C 1
ATOM 1603 O O . LEU A 1 204 ? -26.146 1.905 22.046 1.00 76.69 204 LEU A O 1
ATOM 1607 N N . PHE A 1 205 ? -27.797 0.467 21.528 1.00 81.25 205 PHE A N 1
ATOM 1608 C CA . PHE A 1 205 ? -28.840 1.474 21.349 1.00 81.25 205 PHE A CA 1
ATOM 1609 C C . PHE A 1 205 ? -29.965 1.393 22.386 1.00 81.25 205 PHE A C 1
ATOM 1611 O O . PHE A 1 205 ? -30.846 2.254 22.343 1.00 81.25 205 PHE A O 1
ATOM 1618 N N . GLU A 1 206 ? -29.919 0.448 23.334 1.00 80.56 206 GLU A N 1
ATOM 1619 C CA . GLU A 1 206 ? -30.961 0.251 24.356 1.00 80.56 206 GLU A CA 1
ATOM 1620 C C . GLU A 1 206 ? -31.318 1.550 25.087 1.00 80.56 206 GLU A C 1
ATOM 1622 O O . GLU A 1 206 ? -32.489 1.925 25.129 1.00 80.56 206 GLU A O 1
ATOM 1627 N N . ASP A 1 207 ? -30.315 2.291 25.574 1.00 72.69 207 ASP A N 1
ATOM 1628 C CA . ASP A 1 207 ? -30.528 3.551 26.300 1.00 72.69 207 ASP A CA 1
ATOM 1629 C C . ASP A 1 207 ? -31.312 4.575 25.443 1.00 72.69 207 ASP A C 1
ATOM 1631 O O . ASP A 1 207 ? -32.247 5.215 25.924 1.00 72.69 207 ASP A O 1
ATOM 1635 N N . ARG A 1 208 ? -30.994 4.698 24.143 1.00 72.75 208 ARG A N 1
ATOM 1636 C CA . ARG A 1 208 ? -31.684 5.635 23.230 1.00 72.75 208 ARG A CA 1
ATOM 1637 C C . ARG A 1 208 ? -33.079 5.157 22.834 1.00 72.75 208 ARG A C 1
ATOM 1639 O O . ARG A 1 208 ? -33.976 5.978 22.632 1.00 72.75 208 ARG A O 1
ATOM 1646 N N . MET A 1 209 ? -33.252 3.849 22.665 1.00 82.88 209 MET A N 1
ATOM 1647 C CA . MET A 1 209 ? -34.533 3.237 22.308 1.00 82.88 209 MET A CA 1
ATOM 1648 C C . MET A 1 209 ? -35.526 3.365 23.465 1.00 82.88 209 MET A C 1
ATOM 1650 O O . MET A 1 209 ? -36.660 3.788 23.238 1.00 82.88 209 MET A O 1
ATOM 1654 N N . ALA A 1 210 ? -35.071 3.139 24.701 1.00 77.00 210 ALA A N 1
ATOM 1655 C CA . ALA A 1 210 ? -35.859 3.338 25.913 1.00 77.00 210 ALA A CA 1
ATOM 1656 C C . ALA A 1 210 ? -36.288 4.805 26.098 1.00 77.00 210 ALA A C 1
ATOM 1658 O O . ALA A 1 210 ? -37.460 5.071 26.361 1.00 77.00 210 ALA A O 1
ATOM 1659 N N . GLU A 1 211 ? -35.380 5.768 25.886 1.00 79.25 211 GLU A N 1
ATOM 1660 C CA . GLU A 1 211 ? -35.707 7.206 25.916 1.00 79.25 211 GLU A CA 1
ATOM 1661 C C . GLU A 1 211 ? -36.740 7.611 24.851 1.00 79.25 211 GLU A C 1
ATOM 1663 O O . GLU A 1 211 ? -37.516 8.545 25.055 1.00 79.25 211 GLU A O 1
ATOM 1668 N N . SER A 1 212 ? -36.770 6.897 23.724 1.00 83.06 212 SER A N 1
ATOM 1669 C CA . SER A 1 212 ? -37.672 7.164 22.598 1.00 83.06 212 SER A CA 1
ATOM 1670 C C . SER A 1 212 ? -38.977 6.357 22.655 1.00 83.06 212 SER A C 1
ATOM 1672 O O . SER A 1 212 ? -39.811 6.497 21.760 1.00 83.06 212 SER A O 1
ATOM 1674 N N . GLY A 1 213 ? -39.162 5.509 23.675 1.00 85.25 213 GLY A N 1
ATOM 1675 C CA . GLY A 1 213 ? -40.320 4.616 23.800 1.00 85.25 213 GLY A CA 1
ATOM 1676 C C . GLY A 1 213 ? -40.409 3.551 22.700 1.00 85.25 213 GLY A C 1
ATOM 1677 O O . GLY A 1 213 ? -41.509 3.126 22.355 1.00 85.25 213 GLY A O 1
ATOM 1678 N N . ILE A 1 214 ? -39.275 3.161 22.112 1.00 86.31 214 ILE A N 1
ATOM 1679 C CA . ILE A 1 214 ? -39.194 2.143 21.059 1.00 86.31 214 ILE A CA 1
ATOM 1680 C C . ILE A 1 214 ? -38.949 0.784 21.714 1.00 86.31 214 ILE A C 1
ATOM 1682 O O . ILE A 1 214 ? -37.964 0.605 22.426 1.00 86.31 214 ILE A O 1
ATOM 1686 N N . GLU A 1 215 ? -39.830 -0.175 21.441 1.00 82.00 215 GLU A N 1
ATOM 1687 C CA . GLU A 1 215 ? -39.703 -1.563 21.886 1.00 82.00 215 GLU A CA 1
ATOM 1688 C C . GLU A 1 215 ? -39.082 -2.399 20.757 1.00 82.00 215 GLU A C 1
ATOM 1690 O O . GLU A 1 215 ? -39.512 -2.310 19.603 1.00 82.00 215 GLU A O 1
ATOM 1695 N N . VAL A 1 216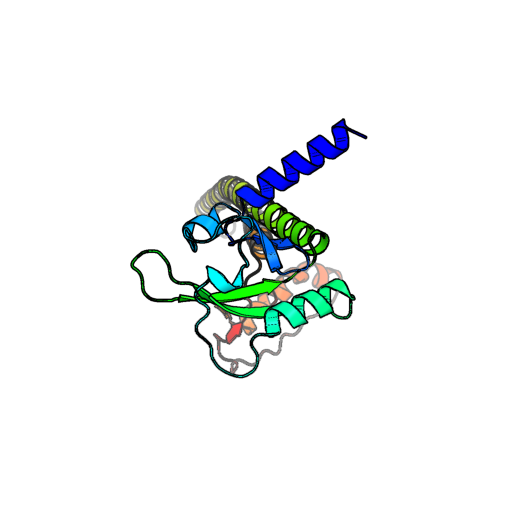 ? -38.038 -3.171 21.067 1.00 82.25 216 VAL A N 1
ATOM 1696 C CA . VAL A 1 216 ? -37.320 -4.004 20.091 1.00 82.25 216 VAL A CA 1
ATOM 1697 C C . VAL A 1 216 ? -37.505 -5.469 20.453 1.00 82.25 216 VAL A C 1
ATOM 1699 O O . VAL A 1 216 ? -37.090 -5.909 21.522 1.00 82.25 216 VAL A O 1
ATOM 1702 N N . GLU A 1 217 ? -38.103 -6.230 19.540 1.00 88.44 217 GLU A N 1
ATOM 1703 C CA . GLU A 1 217 ? -38.275 -7.676 19.658 1.00 88.44 217 GLU A CA 1
ATOM 1704 C C . GLU A 1 217 ? -37.284 -8.386 18.725 1.00 88.44 217 GLU A C 1
ATOM 1706 O O . GLU A 1 217 ? -37.206 -8.088 17.531 1.00 88.44 217 GLU A O 1
ATOM 1711 N N . LEU A 1 218 ? -36.494 -9.309 19.278 1.00 85.88 218 LEU A N 1
ATOM 1712 C CA . LEU A 1 218 ? -35.495 -10.084 18.541 1.00 85.88 218 LEU A CA 1
ATOM 1713 C C . LEU A 1 218 ? -35.998 -11.512 18.300 1.00 85.88 218 LEU A C 1
ATOM 1715 O O . LEU A 1 218 ? -35.897 -12.360 19.186 1.00 85.88 218 LEU A O 1
ATOM 1719 N N . ASP A 1 219 ? -36.476 -11.789 17.087 1.00 89.62 219 ASP A N 1
ATOM 1720 C CA . ASP A 1 219 ? -36.800 -13.143 16.616 1.00 89.62 219 ASP A CA 1
ATOM 1721 C C . ASP A 1 219 ? -35.599 -13.733 15.854 1.00 89.62 219 ASP A C 1
ATOM 1723 O O . ASP A 1 219 ? -35.409 -13.501 14.658 1.00 89.62 219 ASP A O 1
ATOM 1727 N N . LEU A 1 220 ? -34.715 -14.421 16.584 1.00 85.44 220 LEU A N 1
ATOM 1728 C CA . LEU A 1 220 ? -33.458 -14.966 16.061 1.00 85.44 220 LEU A CA 1
ATOM 1729 C C . LEU A 1 220 ? -33.542 -16.490 15.920 1.00 85.44 220 LEU A C 1
ATOM 1731 O O . LEU A 1 220 ? -33.811 -17.193 16.893 1.00 85.44 220 LEU A O 1
ATOM 1735 N N . ASP A 1 221 ? -33.243 -17.020 14.729 1.00 84.75 221 ASP A N 1
ATOM 1736 C CA . ASP A 1 221 ? -33.268 -18.466 14.479 1.00 84.75 221 ASP A CA 1
ATOM 1737 C C . ASP A 1 221 ? -32.056 -19.161 15.133 1.00 84.75 221 ASP A C 1
ATOM 1739 O O . ASP A 1 221 ? -30.896 -18.933 14.777 1.00 84.75 221 ASP A O 1
ATOM 1743 N N . GLU A 1 222 ? -32.316 -20.046 16.096 1.00 79.19 222 GLU A N 1
ATOM 1744 C CA . GLU A 1 222 ? -31.281 -20.809 16.810 1.00 79.19 222 GLU A CA 1
ATOM 1745 C C . GLU A 1 222 ? -30.591 -21.876 15.944 1.00 79.19 222 GLU A C 1
ATOM 1747 O O . GLU A 1 222 ? -29.562 -22.430 16.337 1.00 79.19 222 GLU A O 1
ATOM 1752 N N . ARG A 1 223 ? -31.144 -22.185 14.764 1.00 76.19 223 ARG A N 1
ATOM 1753 C CA . ARG A 1 223 ? -30.604 -23.195 13.839 1.00 76.19 223 ARG A CA 1
ATOM 1754 C C . ARG A 1 223 ? -29.488 -22.649 12.953 1.00 76.19 223 ARG A C 1
ATOM 1756 O O . ARG A 1 223 ? -28.849 -23.428 12.242 1.00 76.19 223 ARG A O 1
ATOM 1763 N N . ILE A 1 224 ? -29.248 -21.338 12.979 1.00 72.06 224 ILE A N 1
ATOM 1764 C CA . ILE A 1 224 ? -28.117 -20.722 12.287 1.00 72.06 224 ILE A CA 1
ATOM 1765 C C . ILE A 1 224 ? -26.826 -21.265 12.928 1.00 72.06 224 ILE A C 1
ATOM 1767 O O . ILE A 1 224 ? -26.719 -21.290 14.158 1.00 72.06 224 ILE A O 1
ATOM 1771 N N . PRO A 1 225 ? -25.838 -21.735 12.142 1.00 66.81 225 PRO A N 1
ATOM 1772 C CA . PRO A 1 225 ? -24.575 -22.204 12.695 1.00 66.81 225 PRO A CA 1
ATOM 1773 C C . PRO A 1 225 ? -23.950 -21.126 13.586 1.00 66.81 225 PRO A C 1
ATOM 1775 O O . PRO A 1 225 ? -23.745 -20.002 13.136 1.00 66.81 225 PRO A O 1
ATOM 1778 N N . LYS A 1 226 ? -23.579 -21.485 14.823 1.00 58.38 226 LYS A N 1
ATOM 1779 C CA . LYS A 1 226 ? -22.938 -20.579 15.804 1.00 58.38 226 LYS A CA 1
ATOM 1780 C C . LYS A 1 226 ? -21.604 -19.981 15.330 1.00 58.38 226 LYS A C 1
ATOM 1782 O O . LYS A 1 226 ? -21.008 -19.170 16.023 1.00 58.38 226 LYS A O 1
ATOM 1787 N N . LEU A 1 227 ? -21.092 -20.462 14.200 1.00 55.00 227 LEU A N 1
ATOM 1788 C CA . LEU A 1 227 ? -19.797 -20.127 13.634 1.00 55.00 227 LEU A CA 1
ATOM 1789 C C . LEU A 1 227 ? -19.955 -20.051 12.113 1.00 55.00 227 LEU A C 1
ATOM 1791 O O . LEU A 1 227 ? -19.813 -21.053 11.411 1.00 55.00 227 LEU A O 1
ATOM 1795 N N . LEU A 1 228 ? -20.276 -18.864 11.609 1.00 59.28 228 LEU A N 1
ATOM 1796 C CA . LEU A 1 228 ? -20.149 -18.538 10.190 1.00 59.28 228 LEU A CA 1
ATOM 1797 C C . LEU A 1 228 ? -18.813 -17.833 9.972 1.00 59.28 228 LEU A C 1
ATOM 1799 O O . LEU A 1 228 ? -18.374 -17.065 10.820 1.00 59.28 228 LEU A O 1
ATOM 1803 N N . MET A 1 229 ? -18.151 -18.103 8.849 1.00 52.44 229 MET A N 1
ATOM 1804 C CA . MET A 1 229 ? -16.996 -17.310 8.436 1.00 52.44 229 MET A CA 1
ATOM 1805 C C . MET A 1 229 ? -17.509 -15.927 8.023 1.00 52.44 229 MET A C 1
ATOM 1807 O O . MET A 1 229 ? -18.161 -15.807 6.987 1.00 52.44 229 MET A O 1
ATOM 1811 N N . GLY A 1 230 ? -17.237 -14.904 8.834 1.00 55.84 230 GLY A N 1
ATOM 1812 C CA . GLY A 1 230 ? -17.650 -13.521 8.576 1.00 55.84 230 GLY A CA 1
ATOM 1813 C C . GLY A 1 230 ? -16.585 -12.502 8.980 1.00 55.84 230 GLY A C 1
ATOM 1814 O O . GLY A 1 230 ? -15.636 -12.836 9.694 1.00 55.84 230 GLY A O 1
ATOM 1815 N N . ASP A 1 231 ? -16.746 -11.270 8.504 1.00 54.62 231 ASP A N 1
ATOM 1816 C CA . ASP A 1 231 ? -16.001 -10.113 9.000 1.00 54.62 231 ASP A CA 1
ATOM 1817 C C . ASP A 1 231 ? -16.592 -9.673 10.340 1.00 54.62 231 ASP A C 1
ATOM 1819 O O . ASP A 1 231 ? -17.767 -9.326 10.421 1.00 54.62 231 ASP A O 1
ATOM 1823 N N . ILE A 1 232 ? -15.794 -9.722 11.406 1.00 50.09 232 ILE A N 1
ATOM 1824 C CA . ILE A 1 232 ? -16.271 -9.491 12.775 1.00 50.09 232 ILE A CA 1
ATOM 1825 C C . ILE A 1 232 ? -16.547 -8.006 13.066 1.00 50.09 232 ILE A C 1
ATOM 1827 O O . ILE A 1 232 ? -17.133 -7.709 14.101 1.00 50.09 232 ILE A O 1
ATOM 1831 N N . GLU A 1 233 ? -16.135 -7.084 12.183 1.00 46.81 233 GLU A N 1
ATOM 1832 C CA . GLU A 1 233 ? -16.319 -5.636 12.374 1.00 46.81 233 GLU A CA 1
ATOM 1833 C C . GLU A 1 233 ? -17.310 -4.953 11.420 1.00 46.81 233 GLU A C 1
ATOM 1835 O O . GLU A 1 233 ? -17.528 -3.747 11.538 1.00 46.81 233 GLU A O 1
ATOM 1840 N N . GLN A 1 234 ? -17.969 -5.708 10.536 1.00 41.78 234 GLN A N 1
ATOM 1841 C CA . GLN A 1 234 ? -19.118 -5.231 9.750 1.00 41.78 234 GLN A CA 1
ATOM 1842 C C . GLN A 1 234 ? -20.469 -5.812 10.208 1.00 41.78 234 GLN A C 1
ATOM 1844 O O . GLN A 1 234 ? -21.468 -5.650 9.502 1.00 41.78 234 GLN A O 1
ATOM 1849 N N . VAL A 1 235 ? -20.521 -6.467 11.376 1.00 36.62 235 VAL A N 1
ATOM 1850 C CA . VAL A 1 235 ? -21.759 -7.008 11.975 1.00 36.62 235 VAL A CA 1
ATOM 1851 C C . VAL A 1 235 ? -22.134 -6.252 13.239 1.00 36.62 235 VAL A C 1
ATOM 1853 O O . VAL A 1 235 ? -21.245 -6.076 14.101 1.00 36.62 235 VAL A O 1
#

Secondary structure (DSSP, 8-state):
-HHHHHHHHHHHHHHHHH-SS--EEE-TTSBEEEE-HHHHHH-TT--TTSBHHHHS-----SS-TTHHHHHHHHHHHTS-SEEEEEEEE--TTS--EEEEEEEE-HHHHHHHHHHHHHHHHHHHHHHHHHHHHHHHHHHHHHHHHHHHHSS-TT-TTHHHHHHHHHHHHHHHHHHHHHHHHHH------EEE-HHHHHHHHHHTTHHHHHHTT--------TTS-S-EEE-TT--

Sequence (235 aa):
MEEEKDRLKEIFEAIFAGAEMGIALLDLRGRVLKLNPALRRLAPSLKPGEPLWKSLAIYRRSEGDGWLDEGLRRLASGSTGSVEGEVFVKPRGDRPRRARVKLLRAGEAIALLLHEDISNALEEMAAGIAHELNSPLDAAIRYVGFLLEDMLEDDPRRRYVLRIRDALERMEGIVKGMLRLVRGGPEPFAPVDINQAVRRAVELFEDRMAESGIEVELDLDERIPKLLMGDIEQV

Radius of gyration: 28.56 Å; chains: 1; bounding box: 65×50×77 Å

pLDDT: mean 79.21, std 12.33, range [36.62, 96.25]